Protein AF-A0A438FR79-F1 (afdb_monomer)

Organism: Vitis vinifera (NCBI:txid29760)

pLDDT: mean 81.4, std 18.02, range [35.62, 97.56]

Radius of gyration: 21.53 Å; Cα contacts (8 Å, |Δi|>4): 123; chains: 1; bounding box: 48×52×54 Å

Mean predicted aligned error: 9.97 Å

Secondary structure (DSSP, 8-state):
----TT-SS---TTS---------------TT-PPPTHHHHTHHHHHHHTGGG-HHHHHH---GGGHHHHHHHHHHHHHGGGG--S-SS-HHHHHHHHTHHHHHHT-----HHHHHHHHHHHHHHTT--SEE----GGGSPTT-EEEEEE----SS---S---TTSSSTTSS-EEEEE--

Structure (mmCIF, N/CA/C/O backbone):
data_AF-A0A438FR79-F1
#
_entry.id   AF-A0A438FR79-F1
#
loop_
_atom_site.group_PDB
_atom_site.id
_atom_site.type_symbol
_atom_site.label_atom_id
_atom_site.label_alt_id
_atom_site.label_comp_id
_atom_site.label_asym_id
_atom_site.label_entity_id
_atom_site.label_seq_id
_atom_site.pdbx_PDB_ins_code
_atom_site.Cartn_x
_atom_site.Cartn_y
_atom_site.Cartn_z
_atom_site.occupancy
_atom_site.B_iso_or_equiv
_atom_site.auth_seq_id
_atom_site.auth_comp_id
_atom_site.auth_asym_id
_atom_site.auth_atom_id
_atom_site.pdbx_PDB_model_num
ATOM 1 N N . MET A 1 1 ? -7.943 -7.158 -0.395 1.00 91.25 1 MET A N 1
ATOM 2 C CA . MET A 1 1 ? -8.841 -7.052 0.777 1.00 91.25 1 MET A CA 1
ATOM 3 C C . MET A 1 1 ? -9.962 -8.052 0.587 1.00 91.25 1 MET A C 1
ATOM 5 O O . MET A 1 1 ? -10.484 -8.113 -0.518 1.00 91.25 1 MET A O 1
ATOM 9 N N . LEU A 1 2 ? -10.297 -8.834 1.612 1.00 92.81 2 LEU A N 1
ATOM 10 C CA . LEU A 1 2 ? -11.453 -9.731 1.578 1.00 92.81 2 LEU A CA 1
ATOM 11 C C . LEU A 1 2 ? -12.668 -8.993 2.151 1.00 92.81 2 LEU A C 1
ATOM 13 O O . LEU A 1 2 ? -12.531 -8.288 3.149 1.00 92.81 2 LEU A O 1
ATOM 17 N N . VAL A 1 3 ? -13.830 -9.130 1.513 1.00 92.94 3 VAL A N 1
ATOM 18 C CA . VAL A 1 3 ? -15.070 -8.440 1.897 1.00 92.94 3 VAL A CA 1
ATOM 19 C C . VAL A 1 3 ? -16.134 -9.483 2.217 1.00 92.94 3 VAL A C 1
ATOM 21 O O . VAL A 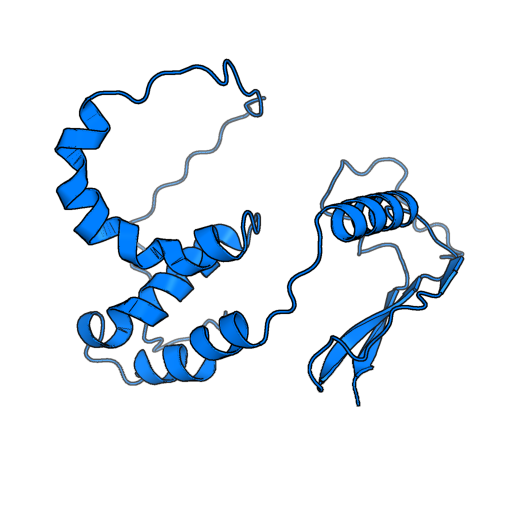1 3 ? -16.322 -10.421 1.448 1.00 92.94 3 VAL A O 1
ATOM 24 N N . GLY A 1 4 ? -16.827 -9.320 3.344 1.00 92.00 4 GLY A N 1
ATOM 25 C CA . GLY A 1 4 ? -17.870 -10.241 3.787 1.00 92.00 4 GLY A CA 1
ATOM 26 C C . GLY A 1 4 ? -18.666 -9.709 4.985 1.00 92.00 4 GLY A C 1
ATOM 27 O O . GLY A 1 4 ? -18.279 -8.700 5.583 1.00 92.00 4 GLY A O 1
ATOM 28 N N . PRO A 1 5 ? -19.795 -10.354 5.327 1.00 90.94 5 PRO A N 1
ATOM 29 C CA . PRO A 1 5 ? -20.611 -9.977 6.479 1.00 90.94 5 PRO A CA 1
ATOM 30 C C . PRO A 1 5 ? -19.853 -10.176 7.802 1.00 90.94 5 PRO A C 1
ATOM 32 O O . PRO A 1 5 ? -18.988 -11.041 7.912 1.00 90.94 5 PRO A O 1
ATOM 35 N N . GLY A 1 6 ? -20.188 -9.371 8.816 1.00 86.12 6 GLY A N 1
ATOM 36 C CA . GLY A 1 6 ? -19.574 -9.453 10.148 1.00 86.12 6 GLY A CA 1
ATOM 37 C C . GLY A 1 6 ? -18.132 -8.937 10.233 1.00 86.12 6 GLY A C 1
ATOM 38 O O . GLY A 1 6 ? -17.458 -9.216 11.220 1.00 86.12 6 GLY A O 1
ATOM 39 N N . ALA A 1 7 ? -17.647 -8.207 9.222 1.00 88.75 7 ALA A N 1
ATOM 40 C CA . ALA A 1 7 ? -16.282 -7.687 9.181 1.00 88.75 7 ALA A CA 1
ATOM 41 C C . ALA A 1 7 ? -15.965 -6.732 10.357 1.00 88.75 7 ALA A C 1
ATOM 43 O O . ALA A 1 7 ? -16.832 -5.959 10.764 1.00 88.75 7 ALA A O 1
ATOM 44 N N . PRO A 1 8 ? -14.711 -6.714 10.855 1.00 88.88 8 PRO A N 1
ATOM 45 C CA . PRO A 1 8 ? -14.294 -5.818 11.942 1.00 88.88 8 PRO A CA 1
ATOM 46 C C . PRO A 1 8 ? -14.168 -4.352 11.518 1.00 88.88 8 PRO A C 1
ATOM 48 O O . PRO A 1 8 ? -14.055 -3.467 12.358 1.00 88.88 8 PRO A O 1
ATOM 51 N N . ILE A 1 9 ? -14.153 -4.103 10.208 1.00 89.75 9 ILE A N 1
ATOM 52 C CA . ILE A 1 9 ? -14.154 -2.775 9.601 1.00 89.75 9 ILE A CA 1
ATOM 53 C C . ILE A 1 9 ? -15.420 -2.714 8.753 1.00 89.75 9 ILE A C 1
ATOM 55 O O . ILE A 1 9 ? -15.481 -3.303 7.670 1.00 89.75 9 ILE A O 1
ATOM 59 N N . ALA A 1 10 ? -16.447 -2.055 9.280 1.00 89.06 10 ALA A N 1
ATOM 60 C CA . ALA A 1 10 ? -17.738 -1.917 8.624 1.00 89.06 10 ALA A CA 1
ATOM 61 C C . ALA A 1 10 ? -17.832 -0.578 7.883 1.00 89.06 10 ALA A C 1
ATOM 63 O O . ALA A 1 10 ? -17.355 0.451 8.356 1.00 89.06 10 ALA A O 1
ATOM 64 N N . PHE A 1 11 ? -18.478 -0.589 6.718 1.00 89.19 11 PHE A N 1
ATOM 65 C CA . PHE A 1 11 ? -18.788 0.639 5.993 1.00 89.19 11 PHE A CA 1
ATOM 66 C C . PHE A 1 11 ? -20.063 1.277 6.538 1.00 89.19 11 PHE A C 1
ATOM 68 O O . PHE A 1 11 ? -21.124 0.649 6.559 1.00 89.19 11 PHE A O 1
ATOM 75 N N . GLU A 1 12 ? -19.997 2.564 6.862 1.00 91.19 12 GLU A N 1
ATOM 76 C CA . GLU A 1 12 ? -21.187 3.372 7.111 1.00 91.19 12 GLU A CA 1
ATOM 77 C C . GLU A 1 12 ? -21.802 3.821 5.779 1.00 91.19 12 GLU A C 1
ATOM 79 O O . GLU A 1 12 ? -21.526 4.898 5.255 1.00 91.19 12 GLU A O 1
ATOM 84 N N . SER A 1 13 ? -22.642 2.962 5.199 1.00 89.50 13 SER A N 1
ATOM 85 C CA . SER A 1 13 ? -23.176 3.107 3.832 1.00 89.50 13 SER A CA 1
ATOM 86 C C . SER A 1 13 ? -23.847 4.452 3.515 1.00 89.50 13 SER A C 1
ATOM 88 O O . SER A 1 13 ? -23.878 4.857 2.349 1.00 89.50 13 SER A O 1
ATOM 90 N N . LYS A 1 14 ? -24.377 5.143 4.531 1.00 93.50 14 LYS A N 1
ATOM 91 C CA . LYS A 1 14 ? -25.066 6.433 4.393 1.00 93.50 14 LYS A CA 1
ATOM 92 C C . LYS A 1 14 ? -24.115 7.631 4.296 1.00 93.50 14 LYS A C 1
ATOM 94 O O . LYS A 1 14 ? -24.516 8.657 3.757 1.00 93.50 14 LYS A O 1
ATOM 99 N N . PHE A 1 15 ? -22.873 7.515 4.768 1.00 92.56 15 PHE A N 1
ATOM 100 C CA . PHE A 1 15 ? -21.915 8.621 4.817 1.00 92.56 15 PHE A CA 1
ATOM 101 C C . PHE A 1 15 ? -20.860 8.478 3.720 1.00 92.56 15 PHE A C 1
ATOM 103 O O . PHE A 1 15 ? -19.732 8.048 3.950 1.00 92.56 15 PHE A O 1
ATOM 110 N N . LYS A 1 16 ? -21.241 8.845 2.493 1.00 94.38 16 LYS A N 1
ATOM 111 C CA . LYS A 1 16 ? -20.340 8.885 1.334 1.00 94.38 16 LYS A CA 1
ATOM 112 C C . LYS A 1 16 ? -20.606 10.117 0.474 1.00 94.38 16 LYS A C 1
ATOM 114 O O . LYS A 1 16 ? -21.745 10.554 0.347 1.00 94.38 16 LYS A O 1
ATOM 119 N N . GLY A 1 17 ? -19.559 10.629 -0.161 1.00 95.69 17 GLY A N 1
ATOM 120 C CA . GLY A 1 17 ? -19.638 11.659 -1.194 1.00 95.69 17 GLY A CA 1
ATOM 121 C C . GLY A 1 17 ? -18.778 11.252 -2.384 1.00 95.69 17 GLY A C 1
ATOM 122 O O . GLY A 1 17 ? -17.754 10.590 -2.217 1.00 95.69 17 GLY A O 1
ATOM 123 N N . SER A 1 18 ? -19.195 11.606 -3.595 1.00 95.94 18 SER A N 1
ATOM 124 C CA . SER A 1 18 ? -18.418 11.372 -4.813 1.00 95.94 18 SER A CA 1
ATOM 125 C C . SER A 1 18 ? -18.426 12.638 -5.653 1.00 95.94 18 SER A C 1
ATOM 127 O O . SER A 1 18 ? -19.465 13.274 -5.803 1.00 95.94 18 SER A O 1
ATOM 129 N N . HIS A 1 19 ? -17.265 12.996 -6.186 1.00 94.81 19 HIS A N 1
ATOM 130 C CA . HIS A 1 19 ? -17.102 14.099 -7.121 1.00 94.81 19 HIS A CA 1
ATOM 131 C C . HIS A 1 19 ? -16.418 13.558 -8.375 1.00 94.81 19 HIS A C 1
ATOM 133 O O . HIS A 1 19 ? -15.402 12.871 -8.272 1.00 94.81 19 HIS A O 1
ATOM 139 N N . MET A 1 20 ? -16.989 13.843 -9.543 1.00 94.44 20 MET A N 1
ATOM 140 C CA . MET A 1 20 ? -16.455 13.443 -10.843 1.00 94.44 20 MET A CA 1
ATOM 141 C C . MET A 1 20 ? -16.572 14.634 -11.788 1.00 94.44 20 MET A C 1
ATOM 143 O O . MET A 1 20 ? -17.654 15.200 -11.936 1.00 94.44 20 MET A O 1
ATOM 147 N N . SER A 1 21 ? -15.466 15.012 -12.418 1.00 91.38 21 SER A N 1
ATOM 148 C CA . SER A 1 21 ? -15.409 16.096 -13.394 1.00 91.38 21 SER A CA 1
ATOM 149 C C . SER A 1 21 ? -14.596 15.659 -14.607 1.00 91.38 21 SER A C 1
ATOM 151 O O . SER A 1 21 ? -13.670 14.855 -14.501 1.00 91.38 21 SER A O 1
ATOM 153 N N . HIS A 1 22 ? -14.940 16.193 -15.776 1.00 91.75 22 HIS A N 1
ATOM 154 C CA . HIS A 1 22 ? -14.074 16.097 -16.941 1.00 91.75 22 HIS A CA 1
ATOM 155 C C . HIS A 1 22 ? -13.0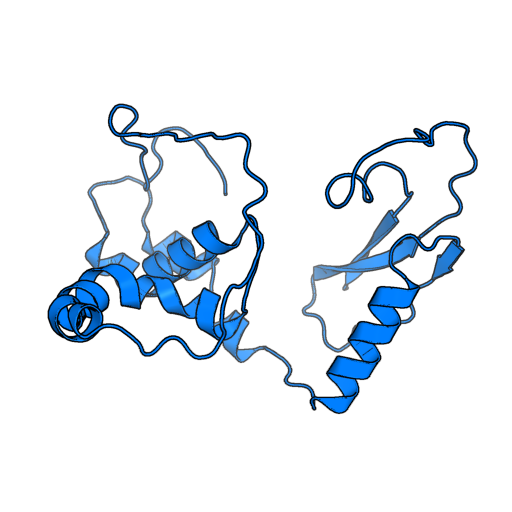15 17.199 -16.833 1.00 91.75 22 HIS A C 1
ATOM 157 O O . HIS A 1 22 ? -13.304 18.366 -17.090 1.00 91.75 22 HIS A O 1
ATOM 163 N N . ALA A 1 23 ? -11.818 16.842 -16.376 1.00 83.81 23 ALA A N 1
ATOM 164 C CA . ALA A 1 23 ? -10.713 17.769 -16.172 1.00 83.81 23 ALA A CA 1
ATOM 165 C C . ALA A 1 23 ? -9.419 17.216 -16.783 1.00 83.81 23 ALA A C 1
ATOM 167 O O . ALA A 1 23 ? -9.221 16.004 -16.850 1.00 83.81 23 ALA A O 1
ATOM 168 N N . TYR A 1 24 ? -8.538 18.123 -17.204 1.00 75.19 24 TYR A N 1
ATOM 169 C CA . TYR A 1 24 ? -7.147 17.840 -17.560 1.00 75.19 24 TYR A CA 1
ATOM 170 C C . TYR A 1 24 ? -6.257 18.443 -16.468 1.00 75.19 24 TYR A C 1
ATOM 172 O O . TYR A 1 24 ? -5.717 19.535 -16.612 1.00 75.19 24 TYR A O 1
ATOM 180 N N . ASP A 1 25 ? -6.208 17.773 -15.321 1.00 73.06 25 ASP A N 1
ATOM 181 C CA . ASP A 1 25 ? -5.753 18.307 -14.032 1.00 73.06 25 ASP A CA 1
ATOM 182 C C . ASP A 1 25 ? -4.311 17.925 -13.656 1.00 73.06 25 ASP A C 1
ATOM 184 O O . ASP A 1 25 ? -3.729 18.533 -12.756 1.00 73.06 25 ASP A O 1
ATOM 188 N N . PHE A 1 26 ? -3.688 16.978 -14.363 1.00 64.44 26 PHE A N 1
ATOM 189 C CA . PHE A 1 26 ? -2.285 16.615 -14.146 1.00 64.44 26 PHE A CA 1
ATOM 190 C C . PHE A 1 26 ? -1.315 17.633 -14.779 1.00 64.44 26 PHE A C 1
ATOM 192 O O . PHE A 1 26 ? -0.603 17.356 -15.741 1.00 64.44 26 PHE A O 1
ATOM 199 N N . TYR A 1 27 ? -1.254 18.825 -14.191 1.00 50.69 27 TYR A N 1
ATOM 200 C CA . TYR A 1 27 ? -0.179 19.800 -14.371 1.00 50.69 27 TYR A CA 1
ATOM 201 C C . TYR A 1 27 ? 0.385 20.138 -12.989 1.00 50.69 27 TYR A C 1
ATOM 203 O O . TYR A 1 27 ? -0.371 20.255 -12.030 1.00 50.69 27 TYR A O 1
ATOM 211 N N . LYS A 1 28 ? 1.713 20.256 -12.859 1.00 47.47 28 LYS A N 1
ATOM 212 C CA . LYS A 1 28 ? 2.373 20.767 -11.645 1.00 47.47 28 LYS A CA 1
ATOM 213 C C . LYS A 1 28 ? 2.716 22.243 -11.883 1.00 47.47 28 LYS A C 1
ATOM 215 O O . LYS A 1 28 ? 3.807 22.509 -12.395 1.00 47.47 28 LYS A O 1
ATOM 220 N N . PRO A 1 29 ? 1.838 23.210 -11.556 1.00 45.34 29 PRO A N 1
ATOM 221 C CA . PRO A 1 29 ? 2.177 24.611 -11.677 1.00 45.34 29 PRO A CA 1
ATOM 222 C C . PRO A 1 29 ? 3.016 24.957 -10.450 1.00 45.34 29 PRO A C 1
ATOM 224 O O . PRO A 1 29 ? 2.488 25.138 -9.360 1.00 45.34 29 PRO A O 1
ATOM 227 N N . ASN A 1 30 ? 4.327 25.048 -10.654 1.00 41.47 30 ASN A N 1
ATOM 228 C CA . ASN A 1 30 ? 5.289 25.637 -9.726 1.00 41.47 30 ASN A CA 1
ATOM 229 C C . ASN A 1 30 ? 5.741 24.759 -8.531 1.00 41.47 30 ASN A C 1
ATOM 231 O O . ASN A 1 30 ? 5.025 24.529 -7.562 1.00 41.47 30 ASN A O 1
ATOM 235 N N . LEU A 1 31 ? 7.005 24.322 -8.586 1.00 49.69 31 LEU A N 1
ATOM 236 C CA . LEU A 1 31 ? 7.705 23.574 -7.527 1.00 49.69 31 LEU A CA 1
ATOM 237 C C . LEU A 1 31 ? 8.163 24.466 -6.356 1.00 49.69 31 LEU A C 1
ATOM 239 O O . LEU A 1 31 ? 8.641 23.944 -5.354 1.00 49.69 31 LEU A O 1
ATOM 243 N N . ALA A 1 32 ? 8.035 25.791 -6.488 1.00 50.75 32 ALA A N 1
ATOM 244 C CA . ALA A 1 32 ? 8.539 26.783 -5.537 1.00 50.75 32 ALA A CA 1
ATOM 245 C C . ALA A 1 32 ? 7.453 27.383 -4.622 1.00 50.75 32 ALA A C 1
ATOM 247 O O . ALA A 1 32 ? 7.687 28.412 -3.997 1.00 50.75 32 ALA A O 1
ATOM 248 N N . SER A 1 33 ? 6.258 26.784 -4.554 1.00 52.84 33 SER A N 1
ATOM 249 C CA . SER A 1 33 ? 5.219 27.256 -3.631 1.00 52.84 33 SER A CA 1
ATOM 250 C C . SER A 1 33 ? 5.685 27.077 -2.188 1.00 52.84 33 SER A C 1
ATOM 252 O O . SER A 1 33 ? 5.790 25.950 -1.703 1.00 52.84 33 SER A O 1
ATOM 254 N N . GLU A 1 34 ? 5.916 28.186 -1.492 1.00 58.50 34 GLU A N 1
ATOM 255 C CA . GLU A 1 34 ? 6.094 28.189 -0.043 1.00 58.50 34 GLU A CA 1
ATOM 256 C C . GLU A 1 34 ? 4.866 27.573 0.641 1.00 58.50 34 GLU A C 1
ATOM 258 O O . GLU A 1 34 ? 3.718 27.767 0.227 1.00 58.50 34 GLU A O 1
ATOM 263 N N . TYR A 1 35 ? 5.122 26.767 1.671 1.00 54.91 35 TYR A N 1
ATOM 264 C CA . TYR A 1 35 ? 4.086 26.076 2.428 1.00 54.91 35 TYR A CA 1
ATOM 265 C C . TYR A 1 35 ? 3.288 27.100 3.254 1.00 54.91 35 TYR A C 1
ATOM 267 O O . TYR A 1 35 ? 3.889 27.865 4.009 1.00 54.91 35 TYR A O 1
ATOM 275 N N . PRO A 1 36 ? 1.947 27.142 3.150 1.00 59.19 36 PRO A N 1
ATOM 276 C CA . PRO A 1 36 ? 1.158 28.164 3.827 1.00 59.19 36 PRO A CA 1
ATOM 277 C C . PRO A 1 36 ? 1.175 27.978 5.353 1.00 59.19 36 PRO A C 1
ATOM 279 O O . PRO A 1 36 ? 1.085 26.854 5.856 1.00 59.19 36 PRO A O 1
ATOM 282 N N . ALA A 1 37 ? 1.203 29.097 6.092 1.00 58.69 37 ALA A N 1
ATOM 283 C CA . ALA A 1 37 ? 1.159 29.172 7.562 1.00 58.69 37 ALA A CA 1
ATOM 284 C C . ALA A 1 37 ? 0.020 28.344 8.203 1.00 58.69 37 ALA A C 1
ATOM 286 O O . ALA A 1 37 ? 0.123 27.894 9.342 1.00 58.69 37 ALA A O 1
ATOM 287 N N . THR A 1 38 ? -1.039 28.055 7.444 1.00 62.09 38 THR A N 1
ATOM 288 C CA . THR A 1 38 ? -2.170 27.202 7.833 1.00 62.09 38 THR A CA 1
ATOM 289 C C . THR A 1 38 ? -1.785 25.754 8.157 1.00 62.09 38 THR A C 1
ATOM 291 O O . THR A 1 38 ? -2.484 25.103 8.932 1.00 62.09 38 THR A O 1
ATOM 294 N N . GLN A 1 39 ? -0.690 25.224 7.596 1.00 65.38 39 GLN A N 1
ATOM 295 C CA . GLN A 1 39 ? -0.217 23.876 7.941 1.00 65.38 39 GLN A CA 1
ATOM 296 C C . GLN A 1 39 ? 0.359 23.813 9.362 1.00 65.38 39 GLN A C 1
ATOM 298 O O . GLN A 1 39 ? 0.219 22.787 10.028 1.00 65.38 39 GLN A O 1
ATOM 303 N N . GLN A 1 40 ? 0.952 24.910 9.844 1.00 67.19 40 GLN A N 1
ATOM 304 C CA . GLN A 1 40 ? 1.536 24.982 11.181 1.00 67.19 40 GLN A CA 1
ATOM 305 C C . GLN A 1 40 ? 0.448 24.941 12.265 1.00 67.19 40 GLN A C 1
ATOM 307 O O . GLN A 1 40 ? 0.564 24.184 13.226 1.00 67.19 40 GLN A O 1
ATOM 312 N N . GLU A 1 41 ? -0.654 25.664 12.056 1.00 74.75 41 GLU A N 1
ATOM 313 C CA . GLU A 1 41 ? -1.816 25.676 12.958 1.00 74.75 41 GLU A CA 1
ATOM 314 C C . GLU A 1 41 ? -2.523 24.307 13.015 1.00 74.75 41 GLU A C 1
ATOM 316 O O . GLU A 1 41 ? -2.901 23.807 14.079 1.00 74.75 41 GLU A O 1
ATOM 321 N N . ALA A 1 42 ? -2.644 23.632 11.867 1.00 85.00 42 ALA A N 1
ATOM 322 C CA . ALA A 1 42 ? -3.279 22.318 11.769 1.00 85.00 42 ALA A CA 1
ATOM 323 C C . ALA A 1 42 ? -2.369 21.153 12.198 1.00 85.00 42 ALA A C 1
ATOM 325 O O . ALA A 1 42 ? -2.826 20.006 12.232 1.00 85.00 42 ALA A O 1
ATOM 326 N N . LYS A 1 43 ? -1.100 21.416 12.543 1.00 85.31 43 LYS A N 1
ATOM 327 C CA . LYS A 1 43 ? -0.100 20.381 12.833 1.00 85.31 43 LYS A CA 1
ATOM 328 C C . LYS A 1 43 ? -0.562 19.408 13.915 1.00 85.31 43 LYS A C 1
ATOM 330 O O . LYS A 1 43 ? -0.420 18.203 13.752 1.00 85.31 43 LYS A O 1
ATOM 335 N N . HIS A 1 44 ? -1.183 19.908 14.981 1.00 89.38 44 HIS A N 1
ATOM 336 C CA . HIS A 1 44 ? -1.686 19.059 16.061 1.00 89.38 44 HIS A CA 1
ATOM 337 C C . HIS A 1 44 ? -2.793 18.091 15.590 1.00 89.38 44 HIS A C 1
ATOM 339 O O . HIS A 1 44 ? -2.791 16.917 15.960 1.00 89.38 44 HIS A O 1
ATOM 345 N N . LEU A 1 45 ? -3.709 18.547 14.723 1.00 90.62 45 LEU A N 1
ATOM 346 C CA . LEU A 1 45 ? -4.746 17.694 14.127 1.00 90.62 45 LEU A CA 1
ATOM 347 C C . LEU A 1 45 ? -4.146 16.692 13.145 1.00 90.62 45 LEU A C 1
ATOM 349 O O . LEU A 1 45 ? -4.578 15.540 13.108 1.00 90.62 45 LEU A O 1
ATOM 353 N N . TYR A 1 46 ? -3.155 17.119 12.363 1.00 90.56 46 TYR A N 1
ATOM 354 C CA . TYR A 1 46 ? -2.430 16.247 11.449 1.00 90.56 46 TYR A CA 1
ATOM 355 C C . TYR A 1 46 ? -1.714 15.128 12.210 1.00 90.56 46 TYR A C 1
ATOM 357 O O . TYR A 1 46 ? -1.879 13.955 11.873 1.00 90.56 46 TYR A O 1
ATOM 365 N N . ASP A 1 47 ? -0.977 15.473 13.265 1.00 91.19 47 ASP A N 1
ATOM 366 C CA . ASP A 1 47 ? -0.235 14.524 14.095 1.00 91.19 47 ASP A CA 1
ATOM 367 C C . ASP A 1 47 ? -1.176 13.500 14.748 1.00 91.19 47 ASP A C 1
ATOM 369 O O . ASP A 1 47 ? -0.871 12.310 14.796 1.00 91.19 47 ASP A O 1
ATOM 373 N N . ALA A 1 48 ? -2.363 13.932 15.178 1.00 90.62 48 ALA A N 1
ATOM 374 C CA . ALA A 1 48 ? -3.350 13.043 15.781 1.00 90.62 48 ALA A CA 1
ATOM 375 C C . ALA A 1 48 ? -4.084 12.151 14.759 1.00 90.62 48 ALA A C 1
ATOM 377 O O . ALA A 1 48 ? -4.273 10.960 15.008 1.00 90.62 48 ALA A O 1
ATOM 378 N N . LYS A 1 49 ? -4.536 12.712 13.629 1.00 90.69 49 LYS A N 1
ATOM 379 C CA . LYS A 1 49 ? -5.498 12.049 12.723 1.00 90.69 49 LYS A CA 1
ATOM 380 C C . LYS A 1 49 ? -4.883 11.482 11.449 1.00 90.69 49 LYS A C 1
ATOM 382 O O . LYS A 1 49 ? -5.437 10.551 10.875 1.00 90.69 49 LYS A O 1
ATOM 387 N N . VAL A 1 50 ? -3.768 12.043 10.988 1.00 93.88 50 VAL A N 1
ATOM 388 C CA . VAL A 1 50 ? -3.188 11.725 9.676 1.00 93.88 50 VAL A CA 1
ATOM 389 C C . VAL A 1 50 ? -1.850 11.022 9.822 1.00 93.88 50 VAL A C 1
ATOM 391 O O . VAL A 1 50 ? -1.639 9.998 9.178 1.00 93.88 50 VAL A O 1
ATOM 394 N N . GLN A 1 51 ? -0.962 11.508 10.690 1.00 95.19 51 GLN A N 1
ATOM 395 C CA . GLN A 1 51 ? 0.392 10.975 10.852 1.00 95.19 51 GLN A CA 1
ATOM 396 C C . GLN A 1 51 ? 0.447 9.441 11.023 1.00 95.19 51 GLN A C 1
ATOM 398 O O . GLN A 1 51 ? 1.271 8.829 10.326 1.00 95.19 51 GLN A O 1
ATOM 403 N N . PRO A 1 52 ? -0.451 8.781 11.792 1.00 96.56 52 PRO A N 1
ATOM 404 C CA . PRO A 1 52 ? -0.437 7.323 11.944 1.00 96.56 52 PRO A CA 1
ATOM 405 C C . PRO A 1 52 ? -0.689 6.542 10.646 1.00 96.56 52 PRO A C 1
ATOM 407 O O . PRO A 1 52 ? -0.352 5.365 10.559 1.00 96.56 52 PRO A O 1
ATOM 410 N N . THR A 1 53 ? -1.249 7.176 9.615 1.00 96.38 53 THR A N 1
ATOM 411 C CA . THR A 1 53 ? -1.502 6.559 8.301 1.00 96.38 53 THR A CA 1
ATOM 412 C C . THR A 1 53 ? -0.289 6.645 7.360 1.00 96.38 53 THR A C 1
ATOM 414 O O . THR A 1 53 ? -0.305 6.090 6.267 1.00 96.38 53 THR A O 1
ATOM 417 N N . THR A 1 54 ? 0.786 7.343 7.747 1.00 96.62 54 THR A N 1
ATOM 418 C CA . THR A 1 54 ? 1.835 7.762 6.796 1.00 96.62 54 THR A CA 1
ATOM 419 C C . THR A 1 54 ? 3.025 6.812 6.654 1.00 96.62 54 THR A C 1
ATOM 421 O O . THR A 1 54 ? 3.864 7.051 5.788 1.00 96.62 54 THR A O 1
ATOM 424 N N . LEU A 1 55 ? 3.115 5.741 7.453 1.00 97.56 55 LEU A N 1
ATOM 425 C CA . LEU A 1 55 ? 4.287 4.851 7.485 1.00 97.56 55 LEU A CA 1
ATOM 426 C C . LEU A 1 55 ? 4.608 4.240 6.110 1.00 97.56 55 LEU A C 1
ATOM 428 O O . LEU A 1 55 ? 5.682 4.490 5.568 1.00 97.56 55 LEU A O 1
ATOM 432 N N . LEU A 1 56 ? 3.685 3.466 5.531 1.00 97.38 56 LEU A N 1
ATOM 433 C CA . LEU A 1 56 ? 3.898 2.807 4.239 1.00 97.38 56 LEU A CA 1
ATOM 434 C C . LEU A 1 56 ? 4.029 3.808 3.083 1.00 97.38 56 LEU A C 1
ATOM 436 O O . LEU A 1 56 ? 4.993 3.675 2.331 1.00 97.38 56 LEU A O 1
ATOM 440 N N . PRO A 1 57 ? 3.167 4.839 2.945 1.00 97.38 57 PRO A N 1
ATOM 441 C CA . PRO A 1 57 ? 3.349 5.848 1.900 1.00 97.38 57 PRO A CA 1
ATOM 442 C C . PRO A 1 57 ? 4.730 6.519 1.923 1.00 97.38 57 PRO A C 1
ATOM 444 O O . PRO A 1 57 ? 5.327 6.713 0.868 1.00 97.38 57 PRO A O 1
ATOM 447 N N . LYS A 1 58 ? 5.278 6.824 3.111 1.00 96.69 58 LYS A N 1
ATOM 448 C CA . LYS A 1 58 ? 6.619 7.423 3.246 1.00 96.69 58 LYS A CA 1
ATOM 449 C C . LYS A 1 58 ? 7.752 6.446 2.939 1.00 96.69 58 LYS A C 1
ATOM 451 O O . LYS A 1 58 ? 8.793 6.866 2.454 1.00 96.69 58 LYS A O 1
ATOM 456 N N . GLN A 1 59 ? 7.569 5.166 3.255 1.00 97.44 59 GLN A N 1
ATOM 457 C CA . GLN A 1 59 ? 8.609 4.142 3.135 1.00 97.44 59 GLN A CA 1
ATOM 458 C C . GLN A 1 59 ? 8.624 3.421 1.781 1.00 97.44 59 GLN A C 1
ATOM 460 O O . GLN A 1 59 ? 9.630 2.797 1.456 1.00 97.44 59 GLN A O 1
ATOM 465 N N . VAL A 1 60 ? 7.518 3.446 1.032 1.00 96.69 60 VAL A N 1
ATOM 466 C CA . VAL A 1 60 ? 7.349 2.730 -0.248 1.00 96.69 60 VAL A CA 1
ATOM 467 C C . VAL A 1 60 ? 7.182 3.697 -1.425 1.00 96.69 60 VAL A C 1
ATOM 469 O O . VAL A 1 60 ? 7.598 3.383 -2.536 1.00 96.69 60 VAL A O 1
ATOM 472 N N . GLY A 1 61 ? 6.612 4.883 -1.195 1.00 94.56 61 GLY A N 1
ATOM 473 C CA . 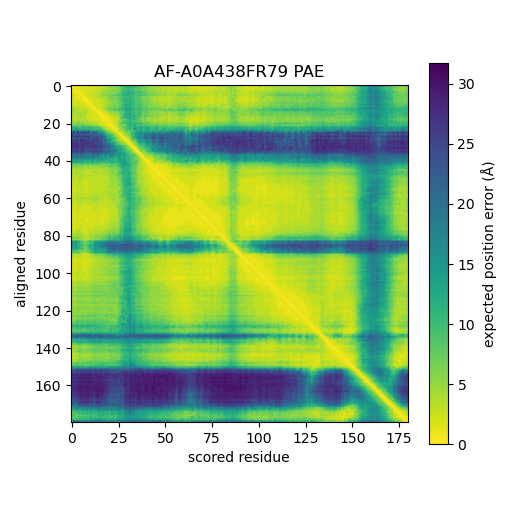GLY A 1 61 ? 6.304 5.852 -2.246 1.00 94.56 61 GLY A CA 1
ATOM 474 C C . GLY A 1 61 ? 4.900 5.682 -2.833 1.00 94.56 61 GLY A C 1
ATOM 475 O O . GLY A 1 61 ? 4.000 5.120 -2.204 1.00 94.56 61 GLY A O 1
ATOM 476 N N . ASN A 1 62 ? 4.688 6.222 -4.037 1.00 94.25 62 ASN A N 1
ATOM 477 C CA . ASN A 1 62 ? 3.381 6.202 -4.693 1.00 94.25 62 ASN A CA 1
ATOM 478 C C . ASN A 1 62 ? 3.026 4.790 -5.190 1.00 94.25 62 ASN A C 1
ATOM 480 O O . ASN A 1 62 ? 3.738 4.217 -6.009 1.00 94.25 62 ASN A O 1
ATOM 484 N N . MET A 1 63 ? 1.885 4.273 -4.736 1.00 95.06 63 MET A N 1
ATOM 485 C CA . MET A 1 6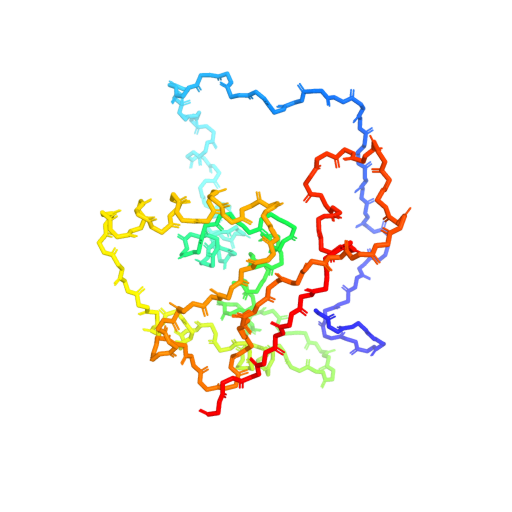3 ? 1.337 2.963 -5.099 1.00 95.06 63 MET A CA 1
ATOM 486 C C . MET A 1 63 ? 0.037 3.075 -5.921 1.00 95.06 63 MET A C 1
ATOM 488 O O . MET A 1 63 ? -0.730 2.117 -6.008 1.00 95.06 63 MET A O 1
ATOM 492 N N . TYR A 1 64 ? -0.243 4.243 -6.513 1.00 93.50 64 TYR A N 1
ATOM 493 C CA . TYR A 1 64 ? -1.441 4.526 -7.311 1.00 93.50 64 TYR A CA 1
ATOM 494 C C . TYR A 1 64 ? -2.738 4.124 -6.589 1.00 93.50 64 TYR A C 1
ATOM 496 O O . TYR A 1 64 ? -3.035 4.631 -5.506 1.00 93.50 64 TYR A O 1
ATOM 504 N N . THR A 1 65 ? -3.507 3.198 -7.161 1.00 93.94 65 THR A N 1
ATOM 505 C CA . THR A 1 65 ? -4.776 2.702 -6.613 1.00 93.94 65 THR A CA 1
ATOM 506 C C . THR A 1 65 ? -4.612 2.033 -5.248 1.00 93.94 65 THR A C 1
ATOM 508 O O . THR A 1 65 ? -5.548 2.034 -4.452 1.00 93.94 65 THR A O 1
ATOM 511 N N . ALA A 1 66 ? -3.421 1.515 -4.931 1.00 95.50 66 ALA A N 1
ATOM 512 C CA . ALA A 1 66 ? -3.123 0.914 -3.636 1.00 95.50 66 ALA A CA 1
ATOM 513 C C . ALA A 1 66 ? -2.686 1.933 -2.563 1.00 95.50 66 ALA A C 1
ATOM 515 O O . ALA A 1 66 ? -2.665 1.580 -1.384 1.00 95.50 66 ALA A O 1
ATOM 516 N N . SER A 1 67 ? -2.395 3.195 -2.918 1.00 94.12 67 SER A N 1
ATOM 517 C CA . SER A 1 67 ? -1.879 4.209 -1.979 1.00 94.12 67 SER A CA 1
ATOM 518 C C . SER A 1 67 ? -2.810 4.457 -0.790 1.00 94.12 67 SER A C 1
ATOM 520 O O . SER A 1 67 ? -2.359 4.473 0.356 1.00 94.12 67 SER A O 1
ATOM 522 N N . LEU A 1 68 ? -4.117 4.595 -1.042 1.00 95.56 68 LEU A N 1
ATOM 523 C CA . LEU A 1 68 ? -5.110 4.802 0.017 1.00 95.56 68 LEU A CA 1
ATOM 524 C C . LEU A 1 68 ? -5.162 3.606 0.978 1.00 95.56 68 LEU A C 1
ATOM 526 O O . LEU A 1 68 ? -5.156 3.771 2.198 1.00 95.56 68 LEU A O 1
ATOM 530 N N . TYR A 1 69 ? -5.161 2.391 0.433 1.00 97.19 69 TYR A N 1
ATOM 531 C CA . TYR A 1 69 ? -5.234 1.167 1.227 1.00 97.19 69 TYR A CA 1
ATOM 532 C C . TYR A 1 69 ? -3.940 0.893 2.000 1.00 97.19 69 TYR A C 1
ATOM 534 O O . TYR A 1 69 ? -3.994 0.361 3.104 1.00 97.19 69 TYR A O 1
ATOM 542 N N . ALA A 1 70 ? -2.783 1.304 1.480 1.00 97.25 70 ALA A N 1
ATOM 543 C CA . ALA A 1 70 ? -1.520 1.234 2.206 1.00 97.25 70 ALA A CA 1
ATOM 544 C C . ALA A 1 70 ? -1.448 2.256 3.354 1.00 97.25 70 ALA A C 1
ATOM 546 O O . ALA A 1 70 ? -0.918 1.955 4.429 1.00 97.25 70 ALA A O 1
ATOM 547 N N . ALA A 1 71 ? -2.022 3.448 3.171 1.00 96.94 71 ALA A N 1
ATOM 548 C CA . ALA A 1 71 ? -2.174 4.406 4.262 1.00 96.94 71 ALA A CA 1
ATOM 549 C C . ALA A 1 71 ? -3.087 3.844 5.367 1.00 96.94 71 ALA A C 1
ATOM 551 O O . ALA A 1 71 ? -2.762 3.900 6.554 1.00 96.94 71 ALA A O 1
ATOM 552 N N . PHE A 1 72 ? -4.186 3.196 4.976 1.00 95.75 72 PHE A N 1
ATOM 553 C CA . PHE A 1 72 ? -5.070 2.495 5.905 1.00 95.75 72 PHE A CA 1
ATOM 554 C C . PHE A 1 72 ? -4.382 1.311 6.613 1.00 95.75 72 PHE A C 1
ATOM 556 O O . PHE A 1 72 ? -4.502 1.161 7.826 1.00 95.75 72 PHE A O 1
ATOM 563 N N . ALA A 1 73 ? -3.582 0.514 5.902 1.00 96.56 73 ALA A N 1
ATOM 564 C CA . ALA A 1 73 ? -2.788 -0.558 6.506 1.00 96.56 73 ALA A CA 1
ATOM 565 C C . ALA A 1 73 ? -1.770 -0.022 7.530 1.00 96.56 73 ALA A C 1
ATOM 567 O O . ALA A 1 73 ? -1.558 -0.646 8.569 1.00 96.56 73 ALA A O 1
ATOM 568 N N . SER A 1 74 ? -1.191 1.158 7.281 1.00 97.31 74 SER A N 1
ATOM 569 C CA . SER A 1 74 ? -0.314 1.844 8.243 1.00 97.31 74 SER A CA 1
ATOM 570 C C . SER A 1 74 ? -1.061 2.244 9.514 1.00 97.31 74 SER A C 1
ATOM 572 O O . SER A 1 74 ? -0.535 2.076 10.611 1.00 97.31 74 SER A O 1
ATOM 574 N N . LEU A 1 75 ? -2.300 2.725 9.380 1.00 95.94 75 LEU A N 1
ATOM 575 C CA . LEU A 1 75 ? -3.147 3.051 10.525 1.00 95.94 75 LEU A CA 1
ATOM 576 C C . LEU A 1 75 ? -3.426 1.813 11.377 1.00 95.94 75 LEU A C 1
ATOM 578 O O . LEU A 1 75 ? -3.236 1.860 12.588 1.00 95.94 75 LEU A O 1
ATOM 582 N N . LEU A 1 76 ? -3.827 0.703 10.751 1.00 94.25 76 LEU A N 1
ATOM 583 C CA . LEU A 1 76 ? -4.048 -0.559 11.458 1.00 94.25 76 LEU A CA 1
ATOM 584 C C . LEU A 1 76 ? -2.771 -1.023 12.164 1.00 94.25 76 LEU A C 1
ATOM 586 O O . LEU A 1 76 ? -2.804 -1.345 13.347 1.00 94.25 76 LEU A O 1
ATOM 590 N N . HIS A 1 77 ? -1.630 -0.982 11.478 1.00 95.19 77 HIS A N 1
ATOM 591 C CA . HIS A 1 77 ? -0.348 -1.329 12.078 1.00 95.19 77 HIS A CA 1
ATOM 592 C C . HIS A 1 77 ? -0.046 -0.489 13.332 1.00 95.19 77 HIS A C 1
ATOM 594 O O . HIS A 1 77 ? 0.262 -1.049 14.380 1.00 95.19 77 HIS A O 1
ATOM 600 N N . ASN A 1 78 ? -0.220 0.832 13.257 1.00 94.81 78 ASN A N 1
ATOM 601 C CA . ASN A 1 78 ? 0.160 1.754 14.329 1.00 94.81 78 ASN A CA 1
ATOM 602 C C . ASN A 1 78 ? -0.875 1.892 15.460 1.00 94.81 78 ASN A C 1
ATOM 604 O O . ASN A 1 78 ? -0.521 2.347 16.547 1.00 94.81 78 ASN A O 1
ATOM 608 N N . LYS A 1 79 ? -2.159 1.613 15.199 1.00 93.50 79 LYS A N 1
ATOM 609 C CA . LYS A 1 79 ? -3.275 1.989 16.088 1.00 93.50 79 LYS A CA 1
ATOM 610 C C . LYS A 1 79 ? -4.315 0.886 16.317 1.00 93.50 79 LYS A C 1
ATOM 612 O O . LYS A 1 79 ? -5.347 1.187 16.915 1.00 93.50 79 LYS A O 1
ATOM 617 N N . HIS A 1 80 ? -4.074 -0.360 15.893 1.00 91.62 80 HIS A N 1
ATOM 618 C CA . HIS A 1 80 ? -5.025 -1.474 16.061 1.00 91.62 80 HIS A CA 1
ATOM 619 C C . HIS A 1 80 ? -5.582 -1.607 17.488 1.00 91.62 80 HIS A C 1
ATOM 621 O O . HIS A 1 80 ? -6.787 -1.794 17.626 1.00 91.62 80 HIS A O 1
ATOM 627 N N . ASP A 1 81 ? -4.756 -1.430 18.525 1.00 88.62 81 ASP A N 1
ATOM 628 C CA . ASP A 1 81 ? -5.197 -1.511 19.927 1.00 88.62 81 ASP A CA 1
ATOM 629 C C . ASP A 1 81 ? -6.248 -0.449 20.278 1.00 88.62 81 ASP A C 1
ATOM 631 O O . ASP A 1 81 ? -7.264 -0.741 20.901 1.00 88.62 81 ASP A O 1
ATOM 635 N N . SER A 1 82 ? -6.032 0.792 19.830 1.00 86.81 82 SER A N 1
ATOM 636 C CA . SER A 1 82 ? -6.934 1.926 20.088 1.00 86.81 82 SER A CA 1
ATOM 637 C C . SER A 1 82 ? -8.181 1.956 19.200 1.00 86.81 82 SER A C 1
ATOM 639 O O . SER A 1 82 ? -9.102 2.722 19.467 1.00 86.81 82 SER A O 1
ATOM 641 N N . LEU A 1 83 ? -8.197 1.164 18.126 1.00 84.81 83 LEU A N 1
ATOM 642 C CA . LEU A 1 83 ? -9.287 1.101 17.148 1.00 84.81 83 LEU A CA 1
ATOM 643 C C . LEU A 1 83 ? -10.210 -0.101 17.373 1.00 84.81 83 LEU A C 1
ATOM 645 O O . LEU A 1 83 ? -11.170 -0.285 16.626 1.00 84.81 83 LEU A O 1
ATOM 649 N N . ASN A 1 84 ? -9.908 -0.945 18.360 1.00 74.75 84 ASN A N 1
ATOM 650 C CA . ASN A 1 84 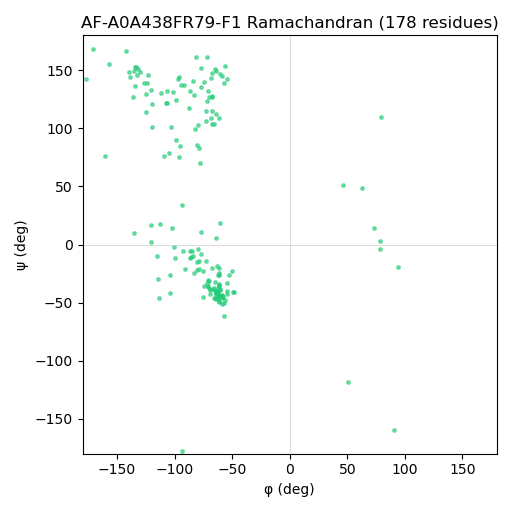? -10.620 -2.195 18.557 1.00 74.75 84 ASN A CA 1
ATOM 651 C C . ASN A 1 84 ? -12.032 -1.926 19.111 1.00 74.75 84 ASN A C 1
ATOM 653 O O . ASN A 1 84 ? -12.196 -1.407 20.215 1.00 74.75 84 ASN A O 1
ATOM 657 N N . GLY A 1 85 ? -13.054 -2.264 18.324 1.00 68.56 85 GLY A N 1
ATOM 658 C CA . GLY A 1 85 ? -14.458 -2.233 18.738 1.00 68.56 85 GLY A CA 1
ATOM 659 C C . GLY A 1 85 ? -14.941 -3.585 19.274 1.00 68.56 85 GLY A C 1
ATOM 660 O O . GLY A 1 85 ? -14.194 -4.562 19.318 1.00 68.56 85 GLY A O 1
ATOM 661 N N . GLN A 1 86 ? -16.224 -3.672 19.636 1.00 58.22 86 GLN A N 1
ATOM 662 C CA . GLN A 1 86 ? -16.872 -4.951 19.947 1.00 58.22 86 GLN A CA 1
ATOM 663 C C . GLN A 1 86 ? -17.235 -5.691 18.647 1.00 58.22 86 GLN A C 1
ATOM 665 O O . GLN A 1 86 ? -18.360 -5.598 18.162 1.00 58.22 86 GLN A O 1
ATOM 670 N N . HIS A 1 87 ? -16.276 -6.411 18.061 1.00 65.69 87 HIS A N 1
ATOM 671 C CA . HIS A 1 87 ? -16.483 -7.223 16.856 1.00 65.69 87 HIS A CA 1
ATOM 672 C C . HIS A 1 87 ? -15.875 -8.629 16.994 1.00 65.69 87 HIS A C 1
ATOM 674 O O . HIS A 1 87 ? -14.906 -8.807 17.731 1.00 65.69 87 HIS A O 1
ATOM 680 N N . PRO A 1 88 ? -16.417 -9.639 16.279 1.00 60.19 88 PRO A N 1
ATOM 681 C CA . PRO A 1 88 ? -15.950 -11.026 16.378 1.00 60.19 88 PRO A CA 1
ATOM 682 C C . PRO A 1 88 ? -14.536 -11.235 15.815 1.00 60.19 88 PRO A C 1
ATOM 684 O O . PRO A 1 88 ? -13.876 -12.213 16.158 1.00 60.19 88 PRO A O 1
ATOM 687 N N . PHE A 1 89 ? -14.054 -10.325 14.963 1.00 66.12 89 PHE A N 1
ATOM 688 C CA . PHE A 1 89 ? -12.701 -10.360 14.415 1.00 66.12 89 PHE A CA 1
ATOM 689 C C . PHE A 1 89 ? -11.841 -9.269 15.058 1.00 66.12 89 PHE A C 1
ATOM 691 O O . PHE A 1 89 ? -12.241 -8.110 15.123 1.00 66.12 89 PHE A O 1
ATOM 698 N N . SER A 1 90 ? -10.639 -9.634 15.504 1.00 78.06 90 SER A N 1
ATOM 699 C CA . SER A 1 90 ? -9.702 -8.694 16.125 1.00 78.06 90 SER A CA 1
ATOM 700 C C . SER A 1 90 ? -8.844 -7.983 15.077 1.00 78.06 90 SER A C 1
ATOM 702 O O . SER A 1 90 ? -8.234 -8.635 14.221 1.00 78.06 90 SER A O 1
ATOM 704 N N . LEU A 1 91 ? -8.736 -6.652 15.174 1.00 86.38 91 LEU A N 1
ATOM 705 C CA . LEU A 1 91 ? -7.827 -5.863 14.332 1.00 86.38 91 LEU A CA 1
ATOM 706 C C . LEU A 1 91 ? -6.355 -6.249 14.549 1.00 86.38 91 LEU A C 1
ATOM 708 O O . LEU A 1 91 ? -5.555 -6.145 13.618 1.00 86.38 91 LEU A O 1
ATOM 712 N N . LEU A 1 92 ? -6.014 -6.767 15.735 1.00 88.62 92 LEU A N 1
ATOM 713 C CA . LEU A 1 92 ? -4.682 -7.285 16.048 1.00 88.62 92 LEU A CA 1
ATOM 714 C C . LEU A 1 92 ? -4.286 -8.422 15.100 1.00 88.62 92 LEU A C 1
ATOM 716 O O . LEU A 1 92 ? -3.174 -8.424 14.583 1.00 88.62 92 LEU A O 1
ATOM 720 N N . ASN A 1 93 ? -5.196 -9.358 14.807 1.00 90.38 93 ASN A N 1
ATOM 721 C CA . ASN A 1 93 ? -4.886 -10.468 13.904 1.00 90.38 93 ASN A CA 1
ATOM 722 C C . ASN A 1 93 ? -4.560 -9.961 12.490 1.00 90.38 93 ASN A C 1
ATOM 724 O O . ASN A 1 93 ? -3.608 -10.417 11.865 1.00 90.38 93 ASN A O 1
ATOM 728 N N . ILE A 1 94 ? -5.304 -8.960 12.006 1.00 92.69 94 ILE A N 1
ATOM 729 C CA . ILE A 1 94 ? -5.029 -8.332 10.707 1.00 92.69 94 ILE A CA 1
ATOM 730 C C . ILE A 1 94 ? -3.644 -7.670 10.722 1.00 92.69 94 ILE A C 1
ATOM 732 O O . ILE A 1 94 ? -2.860 -7.886 9.800 1.00 92.69 94 ILE A O 1
ATOM 736 N N . ALA A 1 95 ? -3.316 -6.902 11.766 1.00 93.00 95 ALA A N 1
ATOM 737 C CA . ALA A 1 95 ? -2.011 -6.253 11.903 1.00 93.00 95 ALA A CA 1
ATOM 738 C C . ALA A 1 95 ? -0.853 -7.269 11.932 1.00 93.00 95 ALA A C 1
ATOM 740 O O . ALA A 1 95 ? 0.137 -7.088 11.217 1.00 93.00 95 ALA A O 1
ATOM 741 N N . MET A 1 96 ? -1.014 -8.361 12.686 1.00 93.06 96 MET A N 1
ATOM 742 C CA . MET A 1 96 ? -0.032 -9.443 12.794 1.00 93.06 96 MET A CA 1
ATOM 743 C C . MET A 1 96 ? 0.167 -10.174 11.463 1.00 93.06 96 MET A C 1
ATOM 745 O O . MET A 1 96 ? 1.302 -10.360 11.037 1.00 93.06 96 MET A O 1
ATOM 749 N N . VAL A 1 97 ? -0.916 -10.524 10.759 1.00 94.62 97 VAL A N 1
ATOM 750 C CA . VAL A 1 97 ? -0.845 -11.199 9.450 1.00 94.62 97 VAL A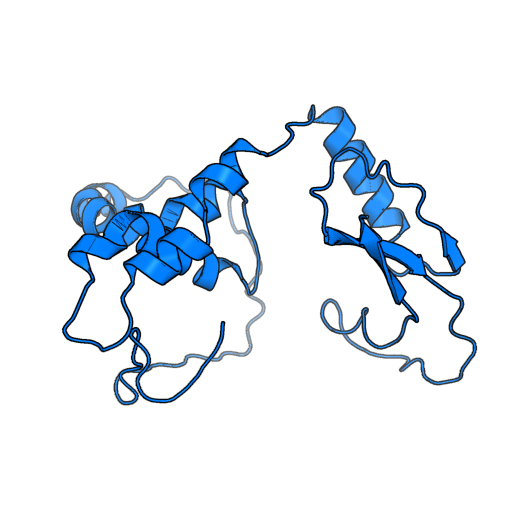 CA 1
ATOM 751 C C . VAL A 1 97 ? -0.246 -10.290 8.374 1.00 94.62 97 VAL A C 1
ATOM 753 O O . VAL A 1 97 ? 0.525 -10.748 7.530 1.00 94.62 97 VAL A O 1
ATOM 756 N N . MET A 1 98 ? -0.561 -8.990 8.387 1.00 95.38 98 MET A N 1
ATOM 757 C CA . MET A 1 98 ? 0.055 -8.042 7.452 1.00 95.38 98 MET A CA 1
ATOM 758 C C . MET A 1 98 ? 1.574 -7.964 7.637 1.00 95.38 98 MET A C 1
ATOM 760 O O . MET A 1 98 ? 2.279 -7.797 6.636 1.00 95.38 98 MET A O 1
ATOM 764 N N . ASN A 1 99 ? 2.045 -8.101 8.882 1.00 96.06 99 ASN A N 1
ATOM 765 C CA . ASN A 1 99 ? 3.450 -8.137 9.285 1.00 96.06 99 ASN A CA 1
ATOM 766 C C . ASN A 1 99 ? 4.298 -7.025 8.639 1.00 96.06 99 ASN A C 1
ATOM 768 O O . ASN A 1 99 ? 5.324 -7.269 8.000 1.00 96.06 99 ASN A O 1
ATOM 772 N N . VAL A 1 100 ? 3.812 -5.784 8.750 1.00 96.88 100 VAL A N 1
ATOM 773 C CA . VAL A 1 100 ? 4.419 -4.614 8.095 1.00 96.88 100 VAL A CA 1
ATOM 774 C C . VAL A 1 100 ? 5.868 -4.412 8.544 1.00 96.88 100 VAL A C 1
ATOM 776 O O . VAL A 1 100 ? 6.731 -4.195 7.698 1.00 96.88 100 VAL A O 1
ATOM 779 N N . SER A 1 101 ? 6.152 -4.530 9.845 1.00 96.44 101 SER A N 1
ATOM 780 C CA . SER A 1 101 ? 7.495 -4.315 10.397 1.00 96.44 101 SER A CA 1
ATOM 781 C C . SER A 1 101 ? 8.546 -5.217 9.761 1.00 96.44 101 SER A C 1
ATOM 783 O O . SER A 1 101 ? 9.570 -4.720 9.298 1.00 96.44 101 SER A O 1
ATOM 785 N N . GLU A 1 102 ? 8.296 -6.525 9.697 1.00 96.62 102 GLU A N 1
ATOM 786 C CA . GLU A 1 102 ? 9.277 -7.463 9.147 1.00 96.62 102 GLU A CA 1
ATOM 787 C C . GLU A 1 102 ? 9.438 -7.287 7.638 1.00 96.62 102 GLU A C 1
ATOM 789 O O . GLU A 1 102 ? 10.565 -7.268 7.153 1.00 96.62 102 GLU A O 1
ATOM 794 N N . LYS A 1 103 ? 8.349 -7.022 6.903 1.00 96.38 103 LYS A N 1
ATOM 795 C CA . LYS A 1 103 ? 8.427 -6.717 5.464 1.00 96.38 103 LYS A CA 1
ATOM 796 C C . LYS A 1 103 ? 9.248 -5.467 5.164 1.00 96.38 103 LYS A C 1
ATOM 798 O O . LYS A 1 103 ? 9.889 -5.405 4.122 1.00 96.38 103 LYS A O 1
ATOM 803 N N . LEU A 1 104 ? 9.211 -4.457 6.036 1.00 97.00 104 LEU A N 1
ATOM 804 C CA . LEU A 1 104 ? 10.024 -3.250 5.872 1.00 97.00 104 LEU A CA 1
ATOM 805 C C . LEU A 1 104 ? 11.498 -3.503 6.213 1.00 97.00 104 LEU A C 1
ATOM 807 O O . LEU A 1 104 ? 12.363 -2.929 5.549 1.00 97.00 104 LEU A O 1
ATOM 811 N N . LYS A 1 105 ? 11.776 -4.348 7.215 1.00 96.56 105 LYS A N 1
ATOM 812 C CA . LYS A 1 105 ? 13.138 -4.734 7.618 1.00 96.56 105 LYS A CA 1
ATOM 813 C C . LYS A 1 105 ? 13.818 -5.649 6.605 1.00 96.56 105 LYS A C 1
ATOM 815 O O . LYS A 1 105 ? 15.009 -5.501 6.377 1.00 96.56 105 LYS A O 1
ATOM 820 N N . SER A 1 106 ? 13.080 -6.560 5.975 1.00 95.62 106 SER A N 1
ATOM 821 C CA . SER A 1 106 ? 13.618 -7.522 5.006 1.00 95.62 106 SER A CA 1
ATOM 822 C C . SER A 1 106 ? 13.889 -6.918 3.622 1.00 95.62 106 SER A C 1
ATOM 824 O O . SER A 1 106 ? 14.076 -7.656 2.656 1.00 95.62 106 SER A O 1
ATOM 826 N N . ARG A 1 107 ? 13.828 -5.589 3.479 1.00 95.31 107 ARG A N 1
ATOM 827 C CA . ARG A 1 107 ? 14.067 -4.916 2.201 1.00 95.31 107 ARG A CA 1
ATOM 828 C C . ARG A 1 107 ? 15.550 -4.856 1.890 1.00 95.31 107 ARG A C 1
ATOM 830 O O . ARG A 1 107 ? 16.393 -4.777 2.777 1.00 95.31 107 ARG A O 1
ATOM 837 N N . LEU A 1 108 ? 15.826 -4.827 0.596 1.00 93.19 108 LEU A N 1
ATOM 838 C CA . LEU A 1 108 ? 17.164 -4.693 0.057 1.00 93.19 108 LEU A CA 1
ATOM 839 C C . LEU A 1 108 ? 17.316 -3.289 -0.508 1.00 93.19 108 LEU A C 1
ATOM 841 O O . LEU A 1 108 ? 16.539 -2.859 -1.363 1.00 93.19 108 LEU A O 1
ATOM 845 N N . GLU A 1 109 ? 18.301 -2.573 0.012 1.00 94.88 109 GLU A N 1
ATOM 846 C CA . GLU A 1 109 ? 18.662 -1.252 -0.473 1.00 94.88 109 GLU A CA 1
ATOM 847 C C . GLU A 1 109 ? 19.593 -1.380 -1.681 1.00 94.88 109 GLU A C 1
ATOM 849 O O . GLU A 1 109 ? 20.481 -2.233 -1.721 1.00 94.88 109 GLU A O 1
ATOM 854 N N . PHE A 1 110 ? 19.388 -0.519 -2.675 1.00 93.50 110 PHE A N 1
ATOM 855 C CA . PHE A 1 110 ? 20.230 -0.449 -3.862 1.00 93.50 110 PHE A CA 1
ATOM 856 C C . PHE A 1 110 ? 20.803 0.954 -4.033 1.00 93.50 110 PHE A C 1
ATOM 858 O O . PHE A 1 110 ? 20.107 1.934 -3.759 1.00 93.50 110 PHE A O 1
ATOM 865 N N . PRO A 1 111 ? 22.041 1.075 -4.548 1.00 97.44 111 PRO A N 1
ATOM 866 C CA . PRO A 1 111 ? 22.595 2.374 -4.884 1.00 97.44 111 PRO A CA 1
ATOM 867 C C . PRO A 1 111 ? 21.777 3.028 -6.013 1.00 97.44 111 PRO A C 1
ATOM 869 O O . PRO A 1 111 ? 21.280 2.321 -6.901 1.00 97.44 111 PRO A O 1
ATOM 872 N N . PRO A 1 112 ? 21.683 4.372 -6.051 1.00 97.44 112 PRO A N 1
ATOM 873 C CA . PRO A 1 112 ? 20.914 5.082 -7.073 1.00 97.44 112 PRO A CA 1
ATOM 874 C C . PRO A 1 112 ? 21.302 4.730 -8.516 1.00 97.44 112 PRO A C 1
ATOM 876 O O . PRO A 1 112 ? 20.433 4.675 -9.382 1.00 97.44 112 PRO A O 1
ATOM 879 N N . SER A 1 113 ? 22.579 4.437 -8.784 1.00 97.25 113 SER A N 1
ATOM 880 C CA . SER A 1 113 ? 23.053 4.017 -10.112 1.00 97.25 113 SER A CA 1
ATOM 881 C C . SER A 1 113 ? 22.347 2.749 -10.603 1.00 97.25 113 SER A C 1
ATOM 883 O O . SER A 1 113 ? 21.749 2.751 -11.678 1.00 97.25 113 SER A O 1
ATOM 885 N N . LYS A 1 114 ? 22.318 1.702 -9.771 1.00 94.56 114 LYS A N 1
ATOM 886 C CA . LYS A 1 114 ? 21.648 0.430 -10.076 1.00 94.56 114 LYS A CA 1
ATOM 887 C C . LYS A 1 114 ? 20.130 0.590 -10.204 1.00 94.56 114 LYS A C 1
ATOM 889 O O . LYS A 1 114 ? 19.498 -0.091 -11.013 1.00 94.56 114 LYS A O 1
ATOM 894 N N . PHE A 1 115 ? 19.534 1.512 -9.447 1.00 92.38 115 PHE A N 1
ATOM 895 C CA . PHE A 1 115 ? 18.122 1.866 -9.608 1.00 92.38 115 PHE A CA 1
ATOM 896 C C . PHE A 1 115 ? 17.844 2.486 -10.989 1.00 92.38 115 PHE A C 1
ATOM 898 O O . PHE A 1 115 ? 16.927 2.043 -11.676 1.00 92.38 115 PHE A O 1
ATOM 905 N N . VAL A 1 116 ? 18.665 3.442 -11.442 1.00 95.44 116 VAL A N 1
ATOM 906 C CA . VAL A 1 116 ? 18.522 4.065 -12.773 1.00 95.44 116 VAL A CA 1
ATOM 907 C C . VAL A 1 116 ? 18.718 3.051 -13.902 1.00 95.44 116 VAL A C 1
ATOM 909 O O . VAL A 1 116 ? 17.958 3.057 -14.868 1.00 95.44 116 VAL A O 1
ATOM 912 N N . GLU A 1 117 ? 19.698 2.156 -13.786 1.00 95.06 117 GLU A N 1
ATOM 913 C CA . GLU A 1 117 ? 19.893 1.055 -14.742 1.00 95.06 117 GLU A CA 1
ATOM 914 C C . GLU A 1 117 ? 18.657 0.151 -14.820 1.00 95.06 117 GLU A C 1
ATOM 916 O O . GLU A 1 117 ? 18.185 -0.176 -15.909 1.00 95.06 117 GLU A O 1
ATOM 921 N N . THR A 1 118 ? 18.080 -0.186 -13.663 1.00 91.75 118 THR A N 1
ATOM 922 C CA . THR A 1 118 ? 16.852 -0.986 -13.588 1.00 91.75 118 THR A CA 1
ATOM 923 C C . THR A 1 118 ? 15.677 -0.267 -14.250 1.00 91.75 118 THR A C 1
ATOM 925 O O . THR A 1 118 ? 14.916 -0.904 -14.974 1.00 91.75 118 THR A O 1
ATOM 928 N N . LEU A 1 119 ? 15.529 1.049 -14.057 1.00 91.12 119 LEU A N 1
ATOM 929 C CA . LEU A 1 119 ? 14.473 1.831 -14.708 1.00 91.12 119 LEU A CA 1
ATOM 930 C C . LEU A 1 119 ? 14.588 1.800 -16.236 1.00 91.12 119 LEU A C 1
ATOM 932 O O . LEU A 1 119 ? 13.587 1.551 -16.902 1.00 91.12 119 LEU A O 1
ATOM 936 N N . LYS A 1 120 ? 15.797 1.971 -16.784 1.00 92.94 120 LYS A N 1
ATOM 937 C CA . LYS A 1 120 ? 16.041 1.875 -18.236 1.00 92.94 120 LYS A CA 1
ATOM 938 C C . LYS A 1 120 ? 15.689 0.492 -18.784 1.00 92.94 120 LYS A C 1
ATOM 940 O O . LYS A 1 120 ? 15.105 0.377 -19.857 1.00 92.94 120 LYS A O 1
ATOM 945 N N . LEU A 1 121 ? 16.003 -0.566 -18.033 1.00 90.06 121 LEU A N 1
ATOM 946 C CA . LEU A 1 121 ? 15.609 -1.927 -18.400 1.00 90.06 121 LEU A CA 1
ATOM 947 C C . LEU A 1 121 ? 14.080 -2.099 -18.402 1.00 90.06 121 LEU A C 1
ATOM 949 O O . LEU A 1 121 ? 13.536 -2.721 -19.312 1.00 90.06 121 LEU A O 1
ATOM 953 N N . MET A 1 122 ? 13.375 -1.555 -17.402 1.00 87.88 122 MET A N 1
ATOM 954 C CA . MET A 1 122 ? 11.908 -1.620 -17.354 1.00 87.88 122 MET A CA 1
ATOM 955 C C . MET A 1 122 ? 11.264 -0.833 -18.502 1.00 87.88 122 MET A C 1
ATOM 957 O O . MET A 1 122 ? 10.270 -1.293 -19.053 1.00 87.88 122 MET A O 1
ATOM 961 N N . GLU A 1 123 ? 11.838 0.310 -18.886 1.00 86.44 123 GLU A N 1
ATOM 962 C CA . GLU A 1 123 ? 11.404 1.095 -20.048 1.00 86.44 123 GLU A CA 1
ATOM 963 C C . GLU A 1 123 ? 11.531 0.291 -21.348 1.00 86.44 123 GLU A C 1
ATOM 965 O O . GLU A 1 123 ? 10.583 0.238 -22.124 1.00 86.44 123 GLU A O 1
ATOM 970 N N . HIS A 1 124 ? 12.646 -0.423 -21.540 1.00 87.88 124 HIS A N 1
ATOM 971 C CA . HIS A 1 124 ? 12.829 -1.305 -22.696 1.00 87.88 124 HIS A CA 1
ATOM 972 C C . HIS A 1 124 ? 11.805 -2.451 -22.739 1.00 87.88 124 HIS A C 1
ATOM 974 O O . HIS A 1 124 ? 11.348 -2.836 -23.811 1.00 87.88 124 HIS A O 1
ATOM 980 N N . HIS A 1 125 ? 11.432 -3.010 -21.584 1.00 85.19 125 HIS A N 1
ATOM 981 C CA . HIS A 1 125 ? 10.454 -4.103 -21.512 1.00 85.19 125 HIS A CA 1
ATOM 982 C C . HIS A 1 125 ? 8.999 -3.628 -21.594 1.00 85.19 125 HIS A C 1
ATOM 984 O O . HI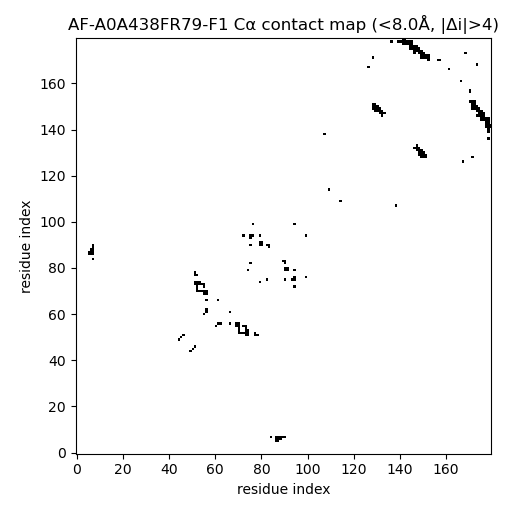S A 1 125 ? 8.098 -4.443 -21.805 1.00 85.19 125 HIS A O 1
ATOM 990 N N . TYR A 1 126 ? 8.734 -2.334 -21.419 1.00 82.62 126 TYR A N 1
ATOM 991 C CA . TYR A 1 126 ? 7.376 -1.812 -21.411 1.00 82.62 126 TYR A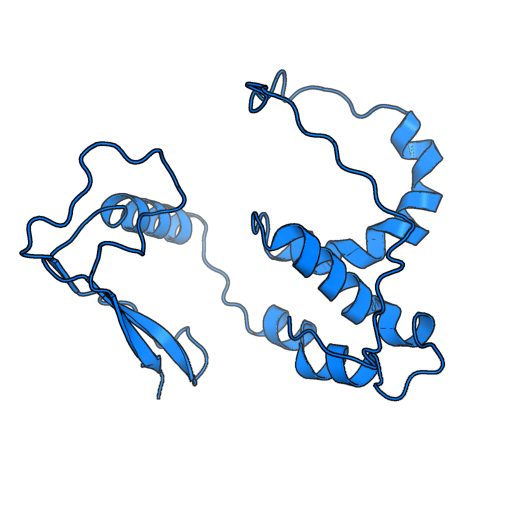 CA 1
ATOM 992 C C . TYR A 1 126 ? 6.742 -1.915 -22.806 1.00 82.62 126 TYR A C 1
ATOM 994 O O . TYR A 1 126 ? 7.113 -1.205 -23.737 1.00 82.62 126 TYR A O 1
ATOM 1002 N N . GLY A 1 127 ? 5.773 -2.823 -22.951 1.00 80.31 127 GLY A N 1
ATOM 1003 C CA . GLY A 1 127 ? 5.130 -3.127 -24.235 1.00 80.31 127 GLY A CA 1
ATOM 1004 C C . GLY A 1 127 ? 5.951 -4.027 -25.166 1.00 80.31 127 GLY A C 1
ATOM 1005 O O . GLY A 1 127 ? 5.496 -4.315 -26.273 1.00 80.31 127 GLY A O 1
ATOM 1006 N N . ALA A 1 128 ? 7.124 -4.493 -24.727 1.00 83.50 128 ALA A N 1
ATOM 1007 C CA . ALA A 1 128 ? 7.910 -5.483 -25.452 1.00 83.50 128 ALA A CA 1
ATOM 1008 C C . ALA A 1 128 ? 7.264 -6.878 -25.382 1.00 83.50 128 ALA A C 1
ATOM 1010 O O . ALA A 1 128 ? 6.437 -7.171 -24.517 1.00 83.50 128 ALA A O 1
ATOM 1011 N N . LYS A 1 129 ? 7.671 -7.746 -26.307 1.00 86.56 129 LYS A N 1
ATOM 1012 C CA . LYS A 1 129 ? 7.245 -9.145 -26.440 1.00 86.56 129 LYS A CA 1
ATOM 1013 C C . LYS A 1 129 ? 8.441 -9.997 -26.861 1.00 86.56 129 LYS A C 1
ATOM 1015 O O . LYS A 1 129 ? 9.432 -9.432 -27.316 1.00 86.56 129 LYS A O 1
ATOM 1020 N N . ASP A 1 130 ? 8.309 -11.314 -26.755 1.00 87.75 130 ASP A N 1
ATOM 1021 C CA . ASP A 1 130 ? 9.346 -12.284 -27.130 1.00 87.75 130 ASP A CA 1
ATOM 1022 C C . ASP A 1 130 ? 10.634 -12.161 -26.308 1.00 87.75 130 ASP A C 1
ATOM 1024 O O . ASP A 1 130 ? 11.739 -12.061 -26.843 1.00 87.75 130 ASP A O 1
ATOM 1028 N N . PHE A 1 131 ? 10.502 -12.097 -24.983 1.00 87.31 131 PHE A N 1
ATOM 1029 C CA . PHE A 1 131 ? 11.676 -12.015 -24.118 1.00 87.31 131 PHE A CA 1
ATOM 1030 C C . PHE A 1 131 ? 11.551 -12.879 -22.870 1.00 87.31 131 PHE A C 1
ATOM 1032 O O . PHE A 1 131 ? 10.490 -12.988 -22.254 1.00 87.31 131 PHE A O 1
ATOM 1039 N N . VAL A 1 132 ? 12.692 -13.440 -22.470 1.00 88.38 132 VAL A N 1
ATOM 1040 C CA . VAL A 1 132 ? 12.875 -14.176 -21.219 1.00 88.38 132 VAL A CA 1
ATOM 1041 C C . VAL A 1 132 ? 13.579 -13.261 -20.229 1.00 88.38 132 VAL A C 1
ATOM 1043 O O . VAL A 1 132 ? 14.591 -12.628 -20.538 1.00 88.38 132 VAL A O 1
ATOM 1046 N N . THR A 1 133 ? 13.059 -13.176 -19.013 1.00 86.88 133 THR A N 1
ATOM 1047 C CA . THR A 1 133 ? 13.687 -12.397 -17.952 1.00 86.88 133 THR A CA 1
ATOM 1048 C C . THR A 1 133 ? 14.700 -13.250 -17.202 1.00 86.88 133 THR A C 1
ATOM 1050 O O . THR A 1 133 ? 14.338 -14.197 -16.510 1.00 86.88 133 THR A O 1
ATOM 1053 N N . SER A 1 134 ? 15.969 -12.860 -17.257 1.00 68.62 134 SER A N 1
ATOM 1054 C CA . SER A 1 134 ? 17.016 -13.394 -16.384 1.00 68.62 134 SER A CA 1
ATOM 1055 C C . SER A 1 134 ? 17.201 -12.457 -15.191 1.00 68.62 134 SER A C 1
ATOM 1057 O O . SER A 1 134 ? 18.139 -11.658 -15.160 1.00 68.62 134 SER A O 1
ATOM 1059 N N . LYS A 1 135 ? 16.270 -12.483 -14.230 1.00 70.56 135 LYS A N 1
ATOM 1060 C CA . LYS A 1 135 ? 16.441 -11.751 -12.966 1.00 70.56 135 LYS A CA 1
ATOM 1061 C C . LYS A 1 135 ? 17.034 -12.662 -11.901 1.00 70.56 135 LYS A C 1
ATOM 1063 O O . LYS A 1 135 ? 16.607 -13.800 -11.734 1.00 70.56 135 LYS A O 1
ATOM 1068 N N . ASP A 1 136 ? 17.991 -12.114 -11.160 1.00 79.38 136 ASP A N 1
ATOM 1069 C CA . ASP A 1 136 ? 18.506 -12.725 -9.942 1.00 79.38 136 ASP A CA 1
ATOM 1070 C C . ASP A 1 136 ? 17.370 -12.855 -8.915 1.00 79.38 136 ASP A C 1
ATOM 1072 O O . ASP A 1 136 ? 16.864 -11.861 -8.389 1.00 79.38 136 ASP A O 1
ATOM 1076 N N . CYS A 1 137 ? 16.938 -14.093 -8.684 1.00 84.12 137 CYS A N 1
ATOM 1077 C CA . CYS A 1 137 ? 15.842 -14.412 -7.776 1.00 84.12 137 CYS A CA 1
ATOM 1078 C C . CYS A 1 137 ? 16.302 -14.549 -6.319 1.00 84.12 137 CYS A C 1
ATOM 1080 O O . CYS A 1 137 ? 15.452 -14.663 -5.441 1.00 84.12 137 CYS A O 1
ATOM 1082 N N . SER A 1 138 ? 17.613 -14.482 -6.037 1.00 86.44 138 SER A N 1
ATOM 1083 C CA . SER A 1 138 ? 18.157 -14.588 -4.670 1.00 86.44 138 SER A CA 1
ATOM 1084 C C . SER A 1 138 ? 17.661 -13.485 -3.729 1.00 86.44 138 SER A C 1
ATOM 1086 O O . SER A 1 138 ? 17.694 -13.624 -2.509 1.00 86.44 138 SER A O 1
ATOM 1088 N N . LEU A 1 139 ? 17.177 -12.388 -4.311 1.00 88.69 139 LEU A N 1
ATOM 1089 C CA . LEU A 1 139 ? 16.695 -11.196 -3.623 1.00 88.69 139 LEU A CA 1
ATOM 1090 C C . LEU A 1 139 ? 15.214 -11.288 -3.224 1.00 88.69 139 LEU A C 1
ATOM 1092 O O . LEU A 1 139 ? 14.713 -10.417 -2.512 1.00 88.69 139 LEU A O 1
ATOM 1096 N N . LEU A 1 140 ? 14.490 -12.289 -3.730 1.00 90.38 140 LEU A N 1
ATOM 1097 C CA . LEU A 1 140 ? 13.062 -12.463 -3.494 1.00 90.38 140 LEU A CA 1
ATOM 1098 C C . LEU A 1 140 ? 12.833 -13.448 -2.346 1.00 90.38 140 LEU A C 1
ATOM 1100 O O . LEU A 1 140 ? 13.542 -14.439 -2.199 1.00 90.38 140 LEU A O 1
ATOM 1104 N N . ALA A 1 141 ? 11.804 -13.196 -1.537 1.00 89.94 141 ALA A N 1
ATOM 1105 C CA . ALA A 1 141 ? 11.388 -14.153 -0.518 1.00 89.94 141 ALA A CA 1
ATOM 1106 C C . ALA A 1 141 ? 10.814 -15.424 -1.172 1.00 89.94 141 ALA A C 1
ATOM 1108 O O . ALA A 1 141 ? 10.160 -15.339 -2.218 1.00 89.94 141 ALA A O 1
ATOM 1109 N N . SER A 1 142 ? 10.995 -16.584 -0.535 1.00 92.06 142 SER A N 1
ATOM 1110 C CA . SER A 1 142 ? 10.384 -17.843 -0.992 1.00 92.06 142 SER A CA 1
ATOM 1111 C C . SER A 1 142 ? 8.859 -17.695 -1.130 1.00 92.06 142 SER A C 1
ATOM 1113 O O . SER A 1 142 ? 8.212 -16.961 -0.375 1.00 92.06 142 SER A O 1
ATOM 1115 N N . GLY A 1 143 ? 8.293 -18.329 -2.158 1.00 90.44 143 GLY A N 1
ATOM 1116 C CA . GLY A 1 143 ? 6.883 -18.211 -2.531 1.00 90.44 143 GLY A CA 1
ATOM 1117 C C . GLY A 1 143 ? 6.517 -16.933 -3.297 1.00 90.44 143 GLY A C 1
ATOM 1118 O O . GLY A 1 143 ? 5.369 -16.794 -3.725 1.00 90.44 143 GLY A O 1
ATOM 1119 N N . THR A 1 144 ? 7.454 -16.000 -3.511 1.00 92.50 144 THR A N 1
ATOM 1120 C CA . THR A 1 144 ? 7.210 -14.818 -4.353 1.00 92.50 144 THR A CA 1
ATOM 1121 C C . THR A 1 144 ? 7.033 -15.247 -5.806 1.00 92.50 144 THR A C 1
ATOM 1123 O O . THR A 1 144 ? 7.881 -15.941 -6.364 1.00 92.50 144 THR A O 1
ATOM 1126 N N . TYR A 1 145 ? 5.944 -14.809 -6.436 1.00 91.06 145 TYR A N 1
ATOM 1127 C CA . TYR A 1 145 ? 5.746 -14.992 -7.871 1.00 91.06 145 TYR A CA 1
ATOM 1128 C C . TYR A 1 145 ? 6.589 -13.988 -8.650 1.00 91.06 145 TYR A C 1
ATOM 1130 O O . TYR A 1 145 ? 6.592 -12.796 -8.332 1.00 91.06 145 TYR A O 1
ATOM 1138 N N . TYR A 1 146 ? 7.257 -14.457 -9.698 1.00 89.38 146 TYR A N 1
ATOM 1139 C CA . TYR A 1 146 ? 8.037 -13.613 -10.593 1.00 89.38 146 TYR A CA 1
ATOM 1140 C C . TYR A 1 146 ? 7.752 -13.951 -12.057 1.00 89.38 146 TYR A C 1
ATOM 1142 O O . TYR A 1 146 ? 7.358 -15.069 -12.391 1.00 89.38 146 TYR A O 1
ATOM 1150 N N . LEU A 1 147 ? 7.929 -12.948 -12.917 1.00 89.88 147 LEU A N 1
ATOM 1151 C CA . LEU A 1 147 ? 7.813 -13.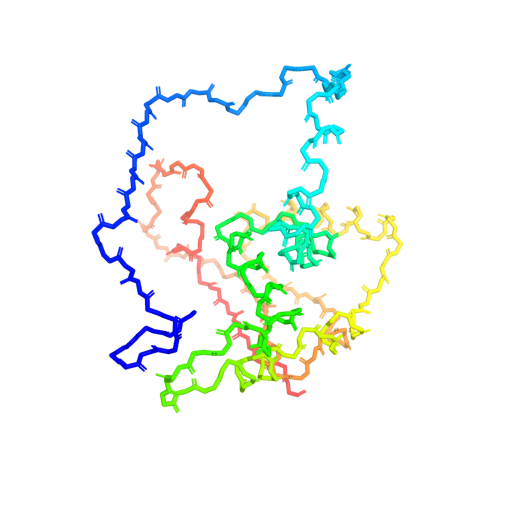074 -14.366 1.00 89.88 147 LEU A CA 1
ATOM 1152 C C . LEU A 1 147 ? 9.002 -13.880 -14.885 1.00 89.88 147 LEU A C 1
ATOM 1154 O O . LEU A 1 147 ? 10.124 -13.563 -14.502 1.00 89.88 147 LEU A O 1
ATOM 1158 N N . THR A 1 148 ? 8.764 -14.880 -15.734 1.00 89.00 148 THR A N 1
ATOM 1159 C CA . THR A 1 148 ? 9.832 -15.637 -16.409 1.00 89.00 148 THR A CA 1
ATOM 1160 C C . THR A 1 148 ? 9.976 -15.239 -17.869 1.00 89.00 148 THR A C 1
ATOM 1162 O O . THR A 1 148 ? 11.094 -15.103 -18.355 1.00 89.00 148 THR A O 1
ATOM 1165 N N . GLU A 1 149 ? 8.859 -15.050 -18.570 1.00 89.25 149 GLU A N 1
ATOM 1166 C CA . GLU A 1 149 ? 8.836 -14.769 -20.006 1.00 89.25 149 GLU A CA 1
ATOM 1167 C C . GLU A 1 149 ? 7.539 -14.068 -20.432 1.00 89.25 149 GLU A C 1
ATOM 1169 O O . GLU A 1 149 ? 6.502 -14.169 -19.762 1.00 89.25 149 GLU A O 1
ATOM 1174 N N . VAL A 1 150 ? 7.630 -13.340 -21.547 1.00 87.38 150 VAL A N 1
ATOM 1175 C CA . VAL A 1 150 ? 6.501 -12.736 -22.260 1.00 87.38 150 VAL A CA 1
ATOM 1176 C C . VAL A 1 150 ? 6.532 -13.219 -23.705 1.00 87.38 150 VAL A C 1
ATOM 1178 O O . VAL A 1 150 ? 7.439 -12.861 -24.460 1.00 87.38 150 VAL A O 1
ATOM 1181 N N . ASP A 1 151 ? 5.522 -13.993 -24.092 1.00 83.62 151 ASP A N 1
ATOM 1182 C CA . ASP A 1 151 ? 5.481 -14.661 -25.393 1.00 83.62 151 ASP A CA 1
ATOM 1183 C C . ASP A 1 151 ? 5.018 -13.742 -26.538 1.00 83.62 151 ASP A C 1
ATOM 1185 O O . ASP A 1 151 ? 4.351 -12.715 -26.349 1.00 83.62 151 ASP A O 1
ATOM 1189 N N . LEU A 1 152 ? 5.321 -14.154 -27.773 1.00 77.81 152 LEU A N 1
ATOM 1190 C CA . LEU A 1 152 ? 4.694 -13.623 -28.983 1.00 77.81 152 LEU A CA 1
ATOM 1191 C C . LEU A 1 152 ? 3.216 -14.023 -29.028 1.00 77.81 152 LEU A C 1
ATOM 1193 O O . LEU A 1 152 ? 2.873 -15.136 -29.425 1.00 77.81 152 LEU A O 1
ATOM 1197 N N . CYS A 1 153 ? 2.311 -13.096 -28.718 1.00 60.53 153 CYS A N 1
ATOM 1198 C CA . CYS A 1 153 ? 0.904 -13.292 -29.057 1.00 60.53 153 CYS A CA 1
ATOM 1199 C C . CYS A 1 153 ? 0.740 -13.308 -30.586 1.00 60.53 153 CYS A C 1
ATOM 1201 O O . CYS A 1 153 ? 0.796 -12.270 -31.249 1.00 60.53 153 CYS A O 1
ATOM 1203 N N . THR A 1 154 ? 0.552 -14.503 -31.144 1.00 49.31 154 THR A N 1
ATOM 1204 C CA . THR A 1 154 ? 0.192 -14.746 -32.545 1.00 49.31 154 THR A CA 1
ATOM 1205 C C . THR A 1 154 ? -1.327 -14.904 -32.640 1.00 49.31 154 THR A C 1
ATOM 1207 O O . THR A 1 154 ? -1.868 -16.001 -32.577 1.00 49.31 154 THR A O 1
ATOM 1210 N N . GLY A 1 155 ? -2.052 -13.789 -32.737 1.00 46.12 155 GLY A N 1
ATOM 1211 C CA . GLY A 1 155 ? -3.502 -13.802 -32.954 1.00 46.12 155 GLY A CA 1
ATOM 1212 C C . GLY A 1 155 ? -4.086 -12.397 -33.094 1.00 46.12 155 GLY A C 1
ATOM 1213 O O . GLY A 1 155 ? -3.653 -11.482 -32.399 1.00 46.12 155 GLY A O 1
ATOM 1214 N N . ASP A 1 156 ? -5.075 -12.236 -33.980 1.00 45.62 156 ASP A N 1
ATOM 1215 C CA . ASP A 1 156 ? -5.778 -10.991 -34.368 1.00 45.62 156 ASP A CA 1
ATOM 1216 C C . ASP A 1 156 ? -6.533 -10.254 -33.231 1.00 45.62 156 ASP A C 1
ATOM 1218 O O . ASP A 1 156 ? -7.390 -9.405 -33.468 1.00 45.62 156 ASP A O 1
ATOM 1222 N N . SER A 1 157 ? -6.220 -10.525 -31.966 1.00 45.03 157 SER A N 1
ATOM 1223 C CA . SER A 1 157 ? -6.871 -9.949 -30.787 1.00 45.03 157 SER A CA 1
ATOM 1224 C C . SER A 1 157 ? -6.162 -8.699 -30.250 1.00 45.03 157 SER A C 1
ATOM 1226 O O . SER A 1 157 ? -6.121 -8.489 -29.040 1.00 45.03 157 SER A O 1
ATOM 1228 N N . MET A 1 158 ? -5.571 -7.872 -31.118 1.00 44.00 158 MET A N 1
ATOM 1229 C CA . MET A 1 158 ? -4.943 -6.607 -30.714 1.00 44.00 158 MET A CA 1
ATOM 1230 C C . MET A 1 158 ? -5.873 -5.441 -31.090 1.00 44.00 158 MET A C 1
ATOM 1232 O O . MET A 1 158 ? -5.952 -5.072 -32.266 1.00 44.00 158 MET A O 1
ATOM 1236 N N . PRO A 1 159 ? -6.633 -4.856 -30.144 1.00 43.47 159 PRO A N 1
ATOM 1237 C CA . PRO A 1 159 ? -7.457 -3.698 -30.456 1.00 43.47 159 PRO A CA 1
ATOM 1238 C C . PRO A 1 159 ? -6.553 -2.499 -30.773 1.00 43.47 159 PRO A C 1
ATOM 1240 O O . PRO A 1 159 ? -5.835 -1.991 -29.916 1.00 43.47 159 PRO A O 1
ATOM 1243 N N . ARG A 1 160 ? -6.615 -2.027 -32.024 1.00 44.53 160 ARG A N 1
ATOM 1244 C CA . ARG A 1 160 ? -5.773 -0.959 -32.601 1.00 44.53 160 ARG A CA 1
ATOM 1245 C C . ARG A 1 160 ? -5.926 0.441 -31.976 1.00 44.53 160 ARG A C 1
ATOM 1247 O O . ARG A 1 160 ? -5.342 1.378 -32.497 1.00 44.53 160 ARG A O 1
ATOM 1254 N N . ASN A 1 161 ? -6.690 0.609 -30.898 1.00 42.88 161 ASN A N 1
ATOM 1255 C CA . ASN A 1 161 ? -6.899 1.900 -30.234 1.00 42.88 161 ASN A CA 1
ATOM 1256 C C . ASN A 1 161 ? -7.400 1.701 -28.796 1.00 42.88 161 ASN A C 1
ATOM 1258 O O . ASN A 1 161 ? -8.587 1.878 -28.527 1.00 42.88 161 ASN A O 1
ATOM 1262 N N . LEU A 1 162 ? -6.522 1.331 -27.860 1.00 40.12 162 LEU A N 1
ATOM 1263 C CA . LEU A 1 162 ? -6.852 1.384 -26.434 1.00 40.12 162 LEU A CA 1
ATOM 1264 C C . LEU A 1 162 ? -5.902 2.332 -25.696 1.00 40.12 162 LEU A C 1
ATOM 1266 O O . LEU A 1 162 ? -4.685 2.167 -25.722 1.00 40.12 162 LEU A O 1
ATOM 1270 N N . GLY A 1 163 ? -6.501 3.352 -25.078 1.00 36.47 163 GLY A N 1
ATOM 1271 C CA . GLY A 1 163 ? -5.831 4.414 -24.336 1.00 36.47 163 GLY A CA 1
ATOM 1272 C C . GLY A 1 163 ? -4.938 3.905 -23.204 1.00 36.47 163 GLY A C 1
ATOM 1273 O O . GLY A 1 163 ? -5.119 2.817 -22.658 1.00 36.47 163 GLY A O 1
ATOM 1274 N N . MET A 1 164 ? -3.942 4.730 -22.894 1.00 44.19 164 MET A N 1
ATOM 1275 C CA . MET A 1 164 ? -2.790 4.397 -22.068 1.00 44.19 164 MET A CA 1
ATOM 1276 C C . MET A 1 164 ? -3.131 3.929 -20.643 1.00 44.19 164 MET A C 1
ATOM 1278 O O . MET A 1 164 ? -4.013 4.461 -19.976 1.00 44.19 164 MET A O 1
ATOM 1282 N N . ALA A 1 165 ? -2.294 2.995 -20.181 1.00 39.84 165 ALA A N 1
ATOM 1283 C CA . ALA A 1 165 ? -1.955 2.650 -18.796 1.00 39.84 165 ALA A CA 1
ATOM 1284 C C . ALA A 1 165 ? -2.714 1.524 -18.068 1.00 39.84 165 ALA A C 1
ATOM 1286 O O . ALA A 1 165 ? -2.141 0.997 -17.119 1.00 39.84 165 ALA A O 1
ATOM 1287 N N . THR A 1 166 ? -3.908 1.071 -18.473 1.00 36.12 166 THR A N 1
ATOM 1288 C CA . THR A 1 166 ? -4.628 0.034 -17.676 1.00 36.12 166 THR A CA 1
ATOM 1289 C C . THR A 1 166 ? -4.825 -1.323 -18.362 1.00 36.12 166 THR A C 1
ATOM 1291 O O . THR A 1 166 ? -5.166 -2.291 -17.688 1.00 36.12 166 THR A O 1
ATOM 1294 N N . THR A 1 167 ? -4.539 -1.447 -19.662 1.00 35.62 167 THR A N 1
ATOM 1295 C CA . THR A 1 167 ? -4.927 -2.642 -20.451 1.00 35.62 167 THR A CA 1
ATOM 1296 C C . THR A 1 167 ? -3.754 -3.398 -21.084 1.00 35.62 167 THR A C 1
ATOM 1298 O O . THR A 1 167 ? -3.953 -4.215 -21.974 1.00 35.62 167 THR A O 1
ATOM 1301 N N . LEU A 1 168 ? -2.514 -3.178 -20.638 1.00 37.44 168 LEU A N 1
ATOM 1302 C CA . LEU A 1 168 ? -1.356 -3.894 -21.203 1.00 37.44 168 LEU A CA 1
ATOM 1303 C C . LEU A 1 168 ? -1.250 -5.358 -20.740 1.00 37.44 168 LEU A C 1
ATOM 1305 O O . LEU A 1 168 ? -0.679 -6.177 -21.449 1.00 37.44 168 LEU A O 1
ATOM 1309 N N . ILE A 1 169 ? -1.852 -5.719 -19.602 1.00 42.31 169 ILE A N 1
ATOM 1310 C CA . ILE A 1 169 ? -1.779 -7.094 -19.072 1.00 42.31 169 ILE A CA 1
ATOM 1311 C C . ILE A 1 169 ? -2.751 -8.047 -19.795 1.00 42.31 169 ILE A C 1
ATOM 1313 O O . ILE A 1 169 ? -2.535 -9.251 -19.804 1.00 42.31 169 ILE A O 1
ATOM 1317 N N . LEU A 1 170 ? -3.804 -7.540 -20.447 1.00 42.28 170 LEU A N 1
ATOM 1318 C CA . LEU A 1 170 ? -4.876 -8.392 -20.983 1.00 42.28 170 LEU A CA 1
ATOM 1319 C C . LEU A 1 170 ? -4.597 -9.003 -22.367 1.00 42.28 170 LEU A C 1
ATOM 1321 O O . LEU A 1 170 ? -5.369 -9.845 -22.811 1.00 42.28 170 LEU A O 1
ATOM 1325 N N . CYS A 1 171 ? -3.535 -8.589 -23.061 1.00 47.50 171 CYS A N 1
ATOM 1326 C CA . CYS A 1 171 ? -3.241 -9.045 -24.428 1.00 47.50 171 CYS A CA 1
ATOM 1327 C C . CYS A 1 171 ? -1.883 -9.740 -24.583 1.00 47.50 171 CYS A C 1
ATOM 1329 O O . CYS A 1 171 ? -1.538 -10.114 -25.700 1.00 47.50 171 CYS A O 1
ATOM 1331 N N . LEU A 1 172 ? -1.117 -9.920 -23.504 1.00 54.34 172 LEU A N 1
ATOM 1332 C CA . LEU A 1 172 ? 0.168 -10.622 -23.514 1.00 54.34 172 LEU A CA 1
ATOM 1333 C C . LEU A 1 172 ? 0.027 -11.932 -22.731 1.00 54.34 172 LEU A C 1
ATOM 1335 O O . LEU A 1 172 ? -0.488 -11.926 -21.613 1.00 54.34 172 LEU A O 1
ATOM 1339 N N . HIS A 1 173 ? 0.471 -13.051 -23.307 1.00 64.12 173 HIS A N 1
ATOM 1340 C CA . HIS A 1 173 ? 0.649 -14.286 -22.545 1.00 64.12 173 HIS A CA 1
ATOM 1341 C C . HIS A 1 173 ? 1.883 -14.106 -21.658 1.00 64.12 173 HIS A C 1
ATOM 1343 O O . HIS A 1 173 ? 3.015 -14.037 -22.132 1.00 64.12 173 HIS A O 1
ATOM 1349 N N . VAL A 1 174 ? 1.624 -13.934 -20.364 1.00 76.38 174 VAL A N 1
ATOM 1350 C CA . VAL A 1 174 ? 2.628 -13.676 -19.333 1.00 76.38 174 VAL A CA 1
ATOM 1351 C C . VAL A 1 174 ? 2.766 -14.933 -18.490 1.00 76.38 174 VAL A C 1
ATOM 1353 O O . VAL A 1 174 ? 1.791 -15.376 -17.877 1.00 76.38 174 VAL A O 1
ATOM 1356 N N . ARG A 1 175 ? 3.974 -15.493 -18.417 1.00 80.00 175 ARG A N 1
ATOM 1357 C CA . ARG A 1 175 ? 4.239 -16.659 -17.573 1.00 80.00 175 ARG A CA 1
ATOM 1358 C C . ARG A 1 175 ? 4.876 -16.234 -16.259 1.00 80.00 175 ARG A C 1
ATOM 1360 O O . ARG A 1 175 ? 5.913 -15.575 -16.239 1.00 80.00 175 ARG A O 1
ATOM 1367 N N . MET A 1 176 ? 4.247 -16.618 -15.153 1.00 83.56 176 MET A N 1
ATOM 1368 C CA . MET A 1 176 ? 4.745 -16.352 -13.804 1.00 83.56 176 MET A CA 1
ATOM 1369 C C . MET A 1 176 ? 4.812 -17.655 -13.017 1.00 83.56 176 MET A C 1
ATOM 1371 O O . MET A 1 176 ? 3.894 -18.472 -13.096 1.00 83.56 176 MET A O 1
ATOM 1375 N N . VAL A 1 177 ? 5.874 -17.835 -12.237 1.00 84.56 177 VAL A N 1
ATOM 1376 C CA . VAL A 1 177 ? 6.069 -19.021 -11.390 1.00 84.56 177 VAL A CA 1
ATOM 1377 C C . VAL A 1 177 ? 6.418 -18.600 -9.959 1.00 84.56 177 VAL A C 1
ATOM 1379 O O . VAL A 1 177 ? 7.014 -17.535 -9.774 1.00 84.56 177 VAL A O 1
ATOM 1382 N N . PRO A 1 178 ? 6.027 -19.380 -8.934 1.00 85.31 178 PRO A N 1
ATOM 1383 C CA . PRO A 1 178 ? 6.461 -19.128 -7.566 1.00 85.31 178 PRO A CA 1
ATOM 1384 C C . PRO A 1 178 ? 7.926 -19.547 -7.384 1.00 85.31 178 PRO A C 1
ATOM 1386 O O . PRO A 1 178 ? 8.341 -20.597 -7.877 1.00 85.31 178 PRO A O 1
ATOM 1389 N N . LEU A 1 179 ? 8.699 -18.745 -6.650 1.00 83.38 179 LEU A N 1
ATOM 1390 C CA . LEU A 1 179 ? 10.043 -19.120 -6.214 1.00 83.38 179 LEU A CA 1
ATOM 1391 C C . LEU A 1 179 ? 9.966 -20.270 -5.196 1.00 83.38 179 LEU A C 1
ATOM 1393 O O . LEU A 1 179 ? 9.231 -20.151 -4.212 1.00 83.38 179 LEU A O 1
ATOM 1397 N N . GLN A 1 180 ? 10.704 -21.356 -5.451 1.00 76.06 180 GLN A N 1
ATOM 1398 C CA . GLN A 1 180 ? 10.832 -22.506 -4.544 1.00 76.06 180 GLN A CA 1
ATOM 1399 C C . GLN A 1 180 ? 11.690 -22.142 -3.329 1.00 76.06 180 GLN A C 1
ATOM 1401 O O . GLN A 1 180 ? 12.785 -21.578 -3.536 1.00 76.06 180 GLN A O 1
#

Nearest PDB structures (foldseek):
  7cqt-assembly2_C  TM=9.161E-01  e=6.199E-09  Brassica juncea
  2p8u-assembly1_B  TM=8.727E-01  e=1.075E-04  Homo sapiens

Foldseek 3Di:
DDDDPQDQDDDPVVDDDDDDDDDPPPDDPDPPDDDDPVCVVCVVVCVVPPVQLCPCCVLPPDPDVCSVVSSVLSNLLRCQVVSGDPGPDGSVVVNVVVVVVVVSVLADDDDVVVVVVVVVVVVVCVLDADDADPDDCPSPDFFDKDWGHWHPPPDPPDDPDDDDDDCSVPRIPTDIDTHD

Solvent-accessible surface area (backbone atoms only — not comparable to full-atom values): 11810 Å² total; per-residue (Å²): 136,91,86,68,88,80,51,68,76,75,80,65,84,86,77,76,87,86,85,88,78,96,74,92,70,96,68,86,86,65,97,77,71,76,82,60,73,67,57,67,74,43,40,66,57,40,58,71,73,45,52,51,26,41,58,43,44,73,76,73,45,92,50,71,90,48,38,66,57,38,21,49,51,22,29,40,60,73,40,22,83,84,66,60,68,101,49,93,47,62,49,56,58,55,34,59,73,66,36,60,69,60,62,63,67,72,57,83,87,74,58,71,67,63,50,54,53,49,49,54,53,51,58,67,52,62,91,57,61,66,46,72,56,90,69,82,61,88,83,54,62,75,63,43,70,45,73,45,37,32,47,71,67,85,64,96,75,68,76,94,79,73,78,88,90,81,63,75,72,82,67,47,58,69,45,68,51,63,41,122

InterPro domains:
  IPR013746 Hydroxymethylglutaryl-coenzyme A synthase, C-terminal domain [PF08540] (9-37)
  IPR013746 Hydroxymethylglutaryl-coenzyme A synthase, C-terminal domain [PF08540] (39-86)
  IPR013746 Hydroxymethylglutaryl-coenzyme A synthase, C-terminal domain [PF08540] (88-151)
  IPR016039 Thiolase-like [G3DSA:3.40.47.10] (1-39)
  IPR016039 Thiolase-like [G3DSA:3.40.47.10] (40-154)
  IPR016039 Thiolase-like [SSF53901] (9-151)

Sequence (180 aa):
MLVGPGAPIAFESKFKGSHMSHAYDFYKPNLASEYPATQQEAKHLYDAKVQPTTLLPKQVGNMYTASLYAAFASLLHNKHDSLNGQHPFSLLNIAMVMNVSEKLKSRLEFPPSKFVETLKLMEHHYGAKDFVTSKDCSLLASGTYYLTEVDLCTGDSMPRNLGMATTLILCLHVRMVPLQ